Protein AF-A0A9D1VE20-F1 (afdb_monomer)

Foldseek 3Di:
DDPDDPPPPPPPVPPPPPLQLPFFDPPVQAQKAWLAWEKADDDVPDDQPPADPQKTKIKTKIWRHAAQPDKAFAALDQQLFWKDKPVPDIWGFDDADDDADDDQDGLVNLLQLLLLAADRSLAGMGDHPDDIGIHMTMTIDGNVSQDQFMKMKTFHDGPDDPVRHSNTDITIDGNSRYHYDNHSLVVLVSPPDSQLSFLRLQVLQLLSVLQSLCVNVQQDVACPPNDLVSVVVSLVVNVQCVVFFQGGSRHGQDGHCVSCPPNDDVPPGPRVPGDDHDLVSNCVVVVPAPSVQLVVLSVLLNVLSVQLSVQVVVVHHSPPSRVSNRVSSVSSNVRSVRVSVVSNVSNHVD

Secondary structure (DSSP, 8-state):
-----SSSSSSSSSSS-------S---TT-SEEEEEEEEE---TTPPPTT--TTEEEEEEEEEE---SSS-EEPPS-GGGEEEEETTTEEEPBPPP---TTS----HHHHHHHHS-PBPGGG--EE-TTPPPEEEEEEEEEEGGG-STT-EEEEEE--SS-GGG-TT-EEEEEEGGGEEEESSGGGGGGGSSSHHHHHHHHHHHHHHHHHHHHHHSSSS-SSTTTS-HHHHHHHHHHHHHHHHHEEE-SSSEEEE-HHHHGGG--TTS-TTTTPPPP-HHHHHHH-TTS-HHHHHHHHHHHHHHHHHHHHHHHTTS--HHHHHHHHHHHHHH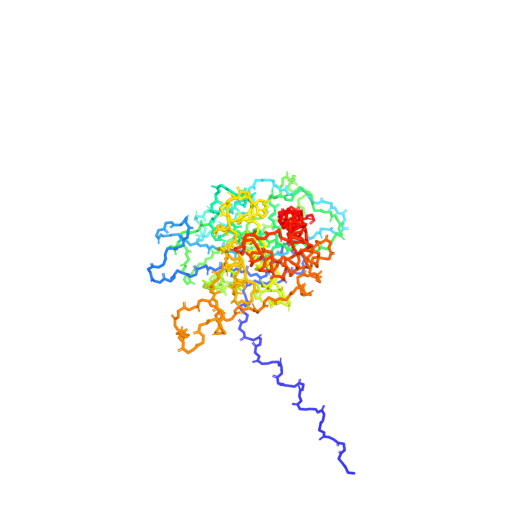HHHHHHHHHHHHHHTTT-

Radius of gyration: 23.67 Å; Cα contacts (8 Å, |Δi|>4): 610; chains: 1; bounding box: 61×66×65 Å

Structure (mmCIF, N/CA/C/O backbone):
data_AF-A0A9D1VE20-F1
#
_entry.id   AF-A0A9D1VE20-F1
#
loop_
_atom_site.group_PDB
_atom_site.id
_atom_site.type_symbol
_atom_site.label_atom_id
_atom_site.label_alt_id
_atom_site.label_comp_id
_atom_site.label_asym_id
_atom_site.label_entity_id
_atom_site.label_seq_id
_atom_site.pdbx_PDB_ins_code
_atom_site.Cartn_x
_atom_site.Cartn_y
_atom_site.Cartn_z
_atom_site.occupancy
_atom_site.B_iso_or_equiv
_atom_site.auth_seq_id
_atom_site.auth_comp_id
_atom_site.auth_asym_id
_atom_site.auth_atom_id
_atom_site.pdbx_PDB_model_num
ATOM 1 N N . MET A 1 1 ? -26.451 -49.568 -16.756 1.00 31.08 1 MET A N 1
ATOM 2 C CA . MET A 1 1 ? -25.816 -49.738 -15.432 1.00 31.08 1 MET A CA 1
ATOM 3 C C . MET A 1 1 ? -25.004 -48.491 -15.125 1.00 31.08 1 MET A C 1
ATOM 5 O O . MET A 1 1 ? -24.260 -48.063 -15.990 1.00 31.08 1 MET A O 1
ATOM 9 N N . LYS A 1 2 ? -25.189 -47.952 -13.911 1.00 31.12 2 LYS A N 1
ATOM 10 C CA . LYS A 1 2 ? -24.349 -46.966 -13.203 1.00 31.12 2 LYS A CA 1
ATOM 11 C C . LYS A 1 2 ? -24.290 -45.527 -13.755 1.00 31.12 2 LYS A C 1
ATOM 13 O O . LYS A 1 2 ? -23.244 -45.023 -14.126 1.00 31.12 2 LYS A O 1
ATOM 18 N N . LYS A 1 3 ? -25.424 -44.825 -13.623 1.00 35.97 3 LYS A N 1
ATOM 19 C CA . LYS A 1 3 ? -25.432 -43.471 -13.037 1.00 35.97 3 LYS A CA 1
ATOM 20 C C . LYS A 1 3 ? -25.028 -43.626 -11.562 1.00 35.97 3 LYS A C 1
ATOM 22 O O . LYS A 1 3 ? -25.668 -44.459 -10.921 1.00 35.97 3 LYS A O 1
ATOM 27 N N . ARG A 1 4 ? -23.988 -42.920 -11.082 1.00 40.22 4 ARG A N 1
ATOM 28 C CA . ARG A 1 4 ? -23.574 -42.669 -9.666 1.00 40.22 4 ARG A CA 1
ATOM 29 C C . ARG A 1 4 ? -22.038 -42.518 -9.557 1.00 40.22 4 ARG A C 1
ATOM 31 O O . ARG A 1 4 ? -21.406 -43.389 -8.979 1.00 40.22 4 ARG A O 1
ATOM 38 N N . ILE A 1 5 ? -21.442 -41.456 -10.113 1.00 39.28 5 ILE A N 1
ATOM 39 C CA . ILE A 1 5 ? -20.097 -40.950 -9.719 1.00 39.28 5 ILE A CA 1
ATOM 40 C C . ILE A 1 5 ? -20.057 -39.415 -9.905 1.00 39.28 5 ILE A C 1
ATOM 42 O O . ILE A 1 5 ? -19.155 -38.870 -10.517 1.00 39.28 5 ILE A O 1
ATOM 46 N N . ALA A 1 6 ? -21.086 -38.700 -9.447 1.00 36.03 6 ALA A N 1
ATOM 47 C CA . ALA A 1 6 ? -21.120 -37.229 -9.505 1.00 36.03 6 ALA A CA 1
ATOM 48 C C . ALA A 1 6 ? -21.535 -36.604 -8.162 1.00 36.03 6 ALA A C 1
ATOM 50 O O . ALA A 1 6 ? -22.015 -35.484 -8.121 1.00 36.03 6 ALA A O 1
ATOM 51 N N . LEU A 1 7 ? -21.398 -37.347 -7.056 1.00 31.41 7 LEU A N 1
ATOM 52 C CA . LEU A 1 7 ? -21.886 -36.914 -5.741 1.00 31.41 7 LEU A CA 1
ATOM 53 C C . LEU A 1 7 ? -20.862 -37.098 -4.609 1.00 31.41 7 LEU A C 1
ATOM 55 O O . LEU A 1 7 ? -21.246 -37.249 -3.457 1.00 31.41 7 LEU A O 1
ATOM 59 N N . LEU A 1 8 ? -19.567 -37.125 -4.935 1.00 32.25 8 LEU A N 1
ATOM 60 C CA . LEU A 1 8 ? -18.486 -37.256 -3.945 1.00 32.25 8 LEU A CA 1
ATOM 61 C C . LEU A 1 8 ? -17.441 -36.130 -4.008 1.00 32.25 8 LEU A C 1
ATOM 63 O O . LEU A 1 8 ? -16.486 -36.173 -3.248 1.00 32.25 8 LEU A O 1
ATOM 67 N N . LEU A 1 9 ? -17.641 -35.106 -4.848 1.00 31.39 9 LEU A N 1
ATOM 68 C CA . LEU A 1 9 ? -16.742 -33.943 -4.927 1.00 31.39 9 LEU A CA 1
ATOM 69 C C . LEU A 1 9 ? -17.316 -32.654 -4.312 1.00 31.39 9 LEU A C 1
ATOM 71 O O . LEU A 1 9 ? -16.642 -31.638 -4.308 1.00 31.39 9 LEU A O 1
ATOM 75 N N . ALA A 1 10 ? -18.534 -32.693 -3.761 1.00 35.09 10 ALA A N 1
ATOM 76 C CA . ALA A 1 10 ? -19.192 -31.532 -3.147 1.00 35.09 10 ALA A CA 1
ATOM 77 C C . ALA A 1 10 ? -19.214 -31.576 -1.604 1.00 35.09 10 ALA A C 1
ATOM 79 O O . ALA A 1 10 ? -19.893 -30.777 -0.978 1.00 35.09 10 ALA A O 1
ATOM 80 N N . ALA A 1 11 ? -18.502 -32.526 -0.985 1.00 32.91 11 ALA A N 1
ATOM 81 C CA . ALA A 1 11 ? -18.460 -32.694 0.475 1.00 32.91 11 ALA A CA 1
ATOM 82 C C . ALA A 1 11 ? -17.034 -32.652 1.059 1.00 32.91 11 ALA A C 1
ATOM 84 O O . ALA A 1 11 ? -16.844 -32.969 2.228 1.00 32.91 11 ALA A O 1
ATOM 85 N N . ALA A 1 12 ? -16.037 -32.275 0.251 1.00 32.09 12 ALA A N 1
ATOM 86 C CA . ALA A 1 12 ? -14.642 -32.132 0.677 1.00 32.09 12 ALA A CA 1
ATOM 87 C C . ALA A 1 12 ? -14.145 -30.672 0.662 1.00 32.09 12 ALA A C 1
ATOM 89 O O . ALA A 1 12 ? -13.001 -30.434 1.022 1.00 32.09 12 ALA A O 1
ATOM 90 N N . LEU A 1 13 ? -15.001 -29.704 0.302 1.00 31.86 13 LEU A N 1
ATOM 91 C CA . LEU A 1 13 ? -14.673 -28.269 0.307 1.00 31.86 13 LEU A CA 1
ATOM 92 C C . LEU A 1 13 ? -15.231 -27.504 1.525 1.00 31.86 13 LEU A C 1
ATOM 94 O O . LEU A 1 13 ? -15.154 -26.287 1.576 1.00 31.86 13 LEU A O 1
ATOM 98 N N . THR A 1 14 ? -15.797 -28.198 2.515 1.00 38.75 14 THR A N 1
ATOM 99 C CA . THR A 1 14 ? -16.478 -27.577 3.673 1.00 38.75 14 THR A CA 1
ATOM 100 C C . THR A 1 14 ? -15.850 -27.928 5.026 1.00 38.75 14 THR A C 1
ATOM 102 O O . THR A 1 14 ? -16.542 -27.902 6.037 1.00 38.75 14 THR A O 1
ATOM 105 N N . VAL A 1 15 ? -14.558 -28.284 5.085 1.00 35.69 15 VAL A N 1
ATOM 106 C CA . VAL A 1 15 ? -13.891 -28.644 6.364 1.00 35.69 15 VAL A CA 1
ATOM 107 C C . VAL A 1 15 ? -12.527 -27.956 6.570 1.00 35.69 15 VAL A C 1
ATOM 109 O O . VAL A 1 15 ? -11.711 -28.446 7.336 1.00 35.69 15 VAL A O 1
ATOM 112 N N . LEU A 1 16 ? -12.266 -26.798 5.951 1.00 33.88 16 LEU A N 1
ATOM 113 C CA . LEU A 1 16 ? -11.079 -25.980 6.289 1.00 33.88 16 LEU A CA 1
ATOM 114 C C . LEU A 1 16 ? -11.369 -24.504 6.629 1.00 33.88 16 LEU A C 1
ATOM 116 O O . LEU A 1 16 ? -10.442 -23.771 6.926 1.00 33.88 16 LEU A O 1
ATOM 120 N N . LEU A 1 17 ? -12.639 -24.088 6.721 1.00 36.19 17 LEU A N 1
ATOM 121 C CA . LEU A 1 17 ? -13.042 -22.754 7.212 1.00 36.19 17 LEU A CA 1
ATOM 122 C C . LEU A 1 17 ? -13.529 -22.774 8.673 1.00 36.19 17 LEU A C 1
ATOM 124 O O . LEU A 1 17 ? -14.493 -22.113 9.042 1.00 36.19 17 LEU A O 1
ATOM 128 N N . ALA A 1 18 ? -12.887 -23.575 9.519 1.00 35.12 18 ALA A N 1
ATOM 129 C CA . ALA A 1 18 ? -13.162 -23.595 10.955 1.00 35.12 18 ALA A CA 1
ATOM 130 C C . ALA A 1 18 ? -11.875 -23.329 11.740 1.00 35.12 18 ALA A C 1
ATOM 132 O O . ALA A 1 18 ? -11.415 -24.167 12.510 1.00 35.12 18 ALA A O 1
ATOM 133 N N . ALA A 1 19 ? -11.303 -22.157 11.484 1.00 32.81 19 ALA A N 1
ATOM 134 C CA . ALA A 1 19 ? -10.432 -21.422 12.394 1.00 32.81 19 ALA A CA 1
ATOM 135 C C . ALA A 1 19 ? -10.560 -19.913 12.095 1.00 32.81 19 ALA A C 1
ATOM 137 O O . ALA A 1 19 ? -9.569 -19.209 11.988 1.00 32.81 19 ALA A O 1
ATOM 138 N N . CYS A 1 20 ? -11.791 -19.425 11.902 1.00 33.84 20 CYS A N 1
ATOM 139 C CA . CYS A 1 20 ? -12.093 -18.004 12.058 1.00 33.84 20 CYS A CA 1
ATOM 140 C C . CYS A 1 20 ? -12.485 -17.812 13.521 1.00 33.84 20 CYS A C 1
ATOM 142 O O . CYS A 1 20 ? -13.462 -18.420 13.971 1.00 33.84 20 CYS A O 1
ATOM 144 N N . GLY A 1 21 ? -11.705 -17.015 14.251 1.00 31.92 21 GLY A N 1
ATOM 145 C CA . GLY A 1 21 ? -12.087 -16.499 15.558 1.00 31.92 21 GLY A CA 1
ATOM 146 C C . GLY A 1 21 ? -13.462 -15.850 15.447 1.00 31.92 21 GLY A C 1
ATOM 147 O O . GLY A 1 21 ? -13.664 -14.883 14.720 1.00 31.92 21 GLY A O 1
ATOM 148 N N . SER A 1 22 ? -14.448 -16.461 16.094 1.00 32.25 22 SER A N 1
ATOM 149 C CA . SER A 1 22 ? -15.796 -15.926 16.217 1.00 32.25 22 SER A CA 1
ATOM 150 C C . SER A 1 22 ? -15.877 -15.144 17.529 1.00 32.25 22 SER A C 1
ATOM 152 O O . SER A 1 22 ? -16.465 -15.644 18.489 1.00 32.25 22 SER A O 1
ATOM 154 N N . GLY A 1 23 ? -15.239 -13.974 17.590 1.00 32.97 23 GLY A N 1
ATOM 155 C CA . GLY A 1 23 ? -15.321 -13.051 18.730 1.00 32.97 23 GLY A CA 1
ATOM 156 C C . GLY A 1 23 ? -16.003 -11.716 18.398 1.00 32.97 23 GLY A C 1
ATOM 157 O O . GLY A 1 23 ? -16.689 -11.164 19.253 1.00 32.97 23 GLY A O 1
ATOM 158 N N . GLY A 1 24 ? -15.970 -11.260 17.142 1.00 38.66 24 GLY A N 1
ATOM 159 C CA . GLY A 1 24 ? -16.769 -10.128 16.657 1.00 38.66 24 GLY A CA 1
ATOM 160 C C . GLY A 1 24 ? -18.112 -10.570 16.069 1.00 38.66 24 GLY A C 1
ATOM 161 O O . GLY A 1 24 ? -18.177 -11.064 14.943 1.00 38.66 24 GLY A O 1
ATOM 162 N N . GLY A 1 25 ? -19.212 -10.415 16.807 1.00 36.97 25 GLY A N 1
ATOM 163 C CA . GLY A 1 25 ? -20.548 -10.633 16.247 1.00 36.97 25 GLY A CA 1
ATOM 164 C C . GLY A 1 25 ? -20.795 -9.690 15.066 1.00 36.97 25 GLY A C 1
ATOM 165 O O . GLY A 1 25 ? -20.751 -8.478 15.244 1.00 36.97 25 GLY A O 1
ATOM 166 N N . LYS A 1 26 ? -21.073 -10.235 13.873 1.00 44.91 26 LYS A N 1
ATOM 167 C CA . LYS A 1 26 ? -21.626 -9.461 12.752 1.00 44.91 26 LYS A CA 1
ATOM 168 C C . LYS A 1 26 ? -23.001 -8.939 13.167 1.00 44.91 26 LYS A C 1
ATOM 170 O O . LYS A 1 26 ? -23.987 -9.670 13.075 1.00 44.91 26 LYS A O 1
ATOM 175 N N . ASP A 1 27 ? -23.059 -7.717 13.677 1.00 54.81 27 ASP A N 1
ATOM 176 C CA . ASP A 1 27 ? -24.313 -6.982 13.743 1.00 54.81 27 ASP A CA 1
ATOM 177 C C . ASP A 1 27 ? -24.602 -6.481 12.326 1.00 54.81 27 ASP A C 1
ATOM 179 O O . ASP A 1 27 ? -23.895 -5.623 11.808 1.00 54.81 27 ASP A O 1
ATOM 183 N N . GLU A 1 28 ? -25.597 -7.079 11.666 1.00 53.97 28 GLU A N 1
ATOM 184 C CA . GLU A 1 28 ? -25.945 -6.789 10.265 1.00 53.97 28 GLU A CA 1
ATOM 185 C C . GLU A 1 28 ? -26.386 -5.328 10.039 1.00 53.97 28 GLU A C 1
ATOM 187 O O . GLU A 1 28 ? -26.581 -4.936 8.895 1.00 53.97 28 GLU A O 1
ATOM 192 N N . ASN A 1 29 ? -26.534 -4.525 11.103 1.00 64.06 29 ASN A N 1
ATOM 193 C CA . ASN A 1 29 ? -26.856 -3.098 11.030 1.00 64.06 29 ASN A CA 1
ATOM 194 C C . ASN A 1 29 ? -25.776 -2.182 11.635 1.00 64.06 29 ASN A C 1
ATOM 196 O O . ASN A 1 29 ? -26.063 -1.012 11.888 1.00 64.06 29 ASN A O 1
ATOM 200 N N . ALA A 1 30 ? -24.572 -2.682 11.933 1.00 80.62 30 ALA A N 1
ATOM 201 C CA . ALA A 1 30 ? -23.500 -1.807 12.396 1.00 80.62 30 ALA A CA 1
ATOM 202 C C . ALA A 1 30 ? -22.997 -0.923 11.237 1.00 80.62 30 ALA A C 1
ATOM 204 O O . ALA A 1 30 ? -22.779 -1.439 10.140 1.00 80.62 30 ALA A O 1
ATOM 205 N N . PRO A 1 31 ? -22.752 0.381 11.470 1.00 89.88 31 PRO A N 1
ATOM 206 C CA . PRO A 1 31 ? -22.207 1.276 10.446 1.00 89.88 31 PRO A CA 1
ATOM 207 C C . PRO A 1 31 ? -20.764 0.938 10.057 1.00 89.88 31 PRO A C 1
ATOM 209 O O . PRO A 1 31 ? -20.236 1.459 9.079 1.00 89.88 31 PRO A O 1
ATOM 212 N N . VAL A 1 32 ? -20.117 0.067 10.832 1.00 93.19 32 VAL A N 1
ATOM 213 C CA . VAL A 1 32 ? -18.775 -0.433 10.578 1.00 93.19 32 VAL A CA 1
ATOM 214 C C . VAL A 1 32 ? -18.776 -1.947 10.718 1.00 93.19 32 VAL A C 1
ATOM 216 O O . VAL A 1 32 ? -19.160 -2.489 11.758 1.00 93.19 32 VAL A O 1
ATOM 219 N N . GLN A 1 33 ? -18.297 -2.634 9.686 1.00 95.12 33 GLN A N 1
ATOM 220 C CA . GLN A 1 33 ? -18.122 -4.078 9.690 1.00 95.12 33 GLN A CA 1
ATOM 221 C C . GLN A 1 33 ? -16.633 -4.428 9.693 1.00 95.12 33 GLN A C 1
ATOM 223 O O . GLN A 1 33 ? -15.956 -4.329 8.673 1.00 95.12 33 GLN A O 1
ATOM 228 N N . THR A 1 34 ? -16.126 -4.907 10.829 1.00 96.38 34 THR A N 1
ATOM 229 C CA . THR A 1 34 ? -14.753 -5.422 10.926 1.00 96.38 34 THR A CA 1
ATOM 230 C C . THR A 1 34 ? -14.561 -6.654 10.046 1.00 96.38 34 THR A C 1
ATOM 232 O O . THR A 1 34 ? -15.337 -7.611 10.115 1.00 96.38 34 THR A O 1
ATOM 235 N N . LEU A 1 35 ? -13.482 -6.644 9.265 1.00 97.00 35 LEU A N 1
ATOM 236 C CA . LEU A 1 35 ? -13.033 -7.772 8.452 1.00 97.00 35 LEU A CA 1
ATOM 237 C C . LEU A 1 35 ? -11.831 -8.473 9.078 1.00 97.00 35 LEU A C 1
ATOM 239 O O . LEU A 1 35 ? -11.763 -9.699 9.040 1.00 97.00 35 LEU A O 1
ATOM 243 N N . GLY A 1 36 ? -10.929 -7.719 9.710 1.00 97.38 36 GLY A N 1
ATOM 244 C CA . GLY A 1 36 ? -9.809 -8.300 10.441 1.00 97.38 36 GLY A CA 1
ATOM 245 C C . GLY A 1 36 ? -9.068 -7.301 11.321 1.00 97.38 36 GLY A C 1
ATOM 246 O O . GLY A 1 36 ? -8.937 -6.124 10.978 1.00 97.38 36 GLY A O 1
ATOM 247 N N . TRP A 1 37 ? -8.570 -7.809 12.446 1.00 98.31 37 TRP A N 1
ATOM 248 C CA . TRP A 1 37 ? -7.547 -7.173 13.267 1.00 98.31 37 TRP A CA 1
ATOM 249 C C . TRP A 1 37 ? -6.246 -7.936 13.089 1.00 98.31 37 TRP A C 1
ATOM 251 O O . TRP A 1 37 ? -6.240 -9.163 13.199 1.00 98.31 37 TRP A O 1
ATOM 261 N N . PHE A 1 38 ? -5.147 -7.228 12.853 1.00 98.31 38 PHE A N 1
ATOM 262 C CA . PHE A 1 38 ? -3.850 -7.852 12.632 1.00 98.31 38 PHE A CA 1
ATOM 263 C C . PHE A 1 38 ? -2.764 -7.209 13.464 1.00 98.31 38 PHE A C 1
ATOM 265 O O . PHE A 1 38 ? -2.702 -5.987 13.555 1.00 98.31 38 PHE A O 1
ATOM 272 N N . VAL A 1 39 ? -1.876 -8.022 14.023 1.00 97.00 39 VAL A N 1
ATOM 273 C CA . VAL A 1 39 ? -0.663 -7.542 14.682 1.00 97.00 39 VAL A CA 1
ATOM 274 C C . VAL A 1 39 ? 0.554 -7.985 13.890 1.00 97.00 39 VAL A C 1
ATOM 276 O O . VAL A 1 39 ? 0.696 -9.163 13.570 1.00 97.00 39 VAL A O 1
ATOM 279 N N . MET A 1 40 ? 1.442 -7.038 13.588 1.00 93.81 40 MET A N 1
ATOM 280 C CA . MET A 1 40 ? 2.728 -7.359 12.983 1.00 93.81 40 MET A CA 1
ATOM 281 C C . MET A 1 40 ? 3.616 -8.068 14.009 1.00 93.81 40 MET A C 1
ATOM 283 O O . MET A 1 40 ? 3.962 -7.503 15.053 1.00 93.81 40 MET A O 1
ATOM 287 N N . GLU A 1 41 ? 3.991 -9.308 13.725 1.00 88.38 41 GLU A N 1
ATOM 288 C CA . GLU A 1 41 ? 5.005 -10.010 14.491 1.00 88.38 41 GLU A CA 1
ATOM 289 C C . GLU A 1 41 ? 6.382 -9.455 14.151 1.00 88.38 41 GLU A C 1
ATOM 291 O O . GLU A 1 41 ? 6.719 -9.165 13.005 1.00 88.38 41 GLU A O 1
ATOM 296 N N . ARG A 1 42 ? 7.192 -9.284 15.191 1.00 76.25 42 ARG A N 1
ATOM 297 C CA . ARG A 1 42 ? 8.564 -8.825 15.041 1.00 76.25 42 ARG A CA 1
ATOM 298 C C . ARG A 1 42 ? 9.449 -10.053 14.955 1.00 76.25 42 ARG A C 1
ATOM 300 O O . ARG A 1 42 ? 9.554 -10.792 15.933 1.00 76.25 42 ARG A O 1
ATOM 307 N N . GLU A 1 43 ? 10.095 -10.260 13.816 1.00 71.12 43 GLU A N 1
ATOM 308 C CA . GLU A 1 43 ? 11.142 -11.269 13.746 1.00 71.12 43 GLU A CA 1
ATOM 309 C C . GLU A 1 43 ? 12.299 -10.902 14.683 1.00 71.12 43 GLU A C 1
ATOM 311 O O . GLU A 1 43 ? 12.692 -9.736 14.817 1.00 71.12 43 GLU A O 1
ATOM 316 N N . ASP A 1 44 ? 12.855 -11.912 15.351 1.00 61.00 44 ASP A N 1
ATOM 317 C CA . ASP A 1 44 ? 13.941 -11.727 16.307 1.00 61.00 44 ASP A CA 1
ATOM 318 C C . ASP A 1 44 ? 15.151 -11.052 15.639 1.00 61.00 44 ASP A C 1
ATOM 320 O O . ASP A 1 44 ? 15.846 -11.628 14.803 1.00 61.00 44 ASP A O 1
ATOM 324 N N . GLY A 1 45 ? 15.449 -9.823 16.067 1.00 55.56 45 GLY A N 1
ATOM 325 C CA . GLY A 1 45 ? 16.581 -9.044 15.561 1.00 55.56 45 GLY A CA 1
ATOM 326 C C . GLY A 1 45 ? 16.300 -8.238 14.291 1.00 55.56 45 GLY A C 1
ATOM 327 O O . GLY A 1 45 ? 17.213 -7.552 13.826 1.00 55.56 45 GLY A O 1
ATOM 328 N N . VAL A 1 46 ? 15.067 -8.260 13.774 1.00 62.50 46 VAL A N 1
ATOM 329 C CA . VAL A 1 46 ? 14.623 -7.412 12.662 1.00 62.50 46 VAL A CA 1
ATOM 330 C C . VAL A 1 46 ? 13.894 -6.191 13.227 1.00 62.50 46 VAL A C 1
ATOM 332 O O . VAL A 1 46 ? 12.939 -6.287 14.003 1.00 62.50 46 VAL A O 1
ATOM 335 N N . ALA A 1 47 ? 14.387 -5.001 12.891 1.00 60.06 47 ALA A N 1
ATOM 336 C CA . ALA A 1 47 ? 13.698 -3.769 13.239 1.00 60.06 47 ALA A CA 1
ATOM 337 C C . ALA A 1 47 ? 12.526 -3.568 12.273 1.00 60.06 47 ALA A C 1
ATOM 339 O O . ALA A 1 47 ? 12.723 -3.622 11.066 1.00 60.06 47 ALA A O 1
ATOM 340 N N . LEU A 1 48 ? 11.334 -3.302 12.807 1.00 71.94 48 LEU A N 1
ATOM 341 C CA . LEU A 1 48 ? 10.260 -2.701 12.025 1.00 71.94 48 LEU A CA 1
ATOM 342 C C . LEU A 1 48 ? 10.556 -1.209 11.892 1.00 71.94 48 LEU A C 1
ATOM 344 O O . LEU A 1 48 ? 10.873 -0.547 12.889 1.00 71.94 48 LEU A O 1
ATOM 348 N N . ASP A 1 49 ? 10.478 -0.698 10.668 1.00 73.12 49 ASP A N 1
ATOM 349 C CA . ASP A 1 49 ? 10.822 0.686 10.375 1.00 73.12 49 ASP A CA 1
ATOM 350 C C . ASP A 1 49 ? 9.986 1.660 11.206 1.00 73.12 49 ASP A C 1
ATOM 352 O O . ASP A 1 49 ? 8.763 1.539 11.295 1.00 73.12 49 ASP A O 1
ATOM 356 N N . ASP A 1 50 ? 10.661 2.655 11.789 1.00 77.62 50 ASP A N 1
ATOM 357 C CA . ASP A 1 50 ? 10.045 3.760 12.536 1.00 77.62 50 ASP A CA 1
ATOM 358 C C . ASP A 1 50 ? 9.259 3.331 13.799 1.00 77.62 50 ASP A C 1
ATOM 360 O O . ASP A 1 50 ? 8.367 4.054 14.256 1.00 77.62 50 ASP A O 1
ATOM 364 N N . LEU A 1 51 ? 9.604 2.171 14.379 1.00 85.69 51 LEU A N 1
ATOM 365 C CA . LEU A 1 51 ? 9.072 1.666 15.651 1.00 85.69 51 LEU A CA 1
ATOM 366 C C . LEU A 1 51 ? 10.167 1.461 16.706 1.00 85.69 51 LEU A C 1
ATOM 368 O O . LEU A 1 51 ? 11.207 0.846 16.452 1.00 85.69 51 LEU A O 1
ATOM 372 N N . GLY A 1 52 ? 9.905 1.906 17.935 1.00 85.12 52 GLY A N 1
ATOM 373 C CA . GLY A 1 52 ? 10.721 1.576 19.100 1.00 85.12 52 GLY A CA 1
ATOM 374 C C . GLY A 1 52 ? 10.673 0.085 19.458 1.00 85.12 52 GLY A C 1
ATOM 375 O O . GLY A 1 52 ? 9.831 -0.672 18.977 1.00 85.12 52 GLY A O 1
ATOM 376 N N . ASP A 1 53 ? 11.566 -0.359 20.345 1.00 85.19 53 ASP A N 1
ATOM 377 C CA . ASP A 1 53 ? 11.685 -1.774 20.757 1.00 85.19 53 ASP A CA 1
ATOM 378 C C . ASP A 1 53 ? 10.403 -2.346 21.394 1.00 85.19 53 ASP A C 1
ATOM 380 O O . ASP A 1 53 ? 10.197 -3.557 21.415 1.00 85.19 53 ASP A O 1
ATOM 384 N N . GLN A 1 54 ? 9.543 -1.476 21.928 1.00 88.88 54 GLN A N 1
ATOM 385 C CA . GLN A 1 54 ? 8.279 -1.834 22.581 1.00 88.88 54 GLN A CA 1
ATOM 386 C C . GLN A 1 54 ? 7.054 -1.453 21.748 1.00 88.88 54 GLN A C 1
ATOM 388 O O . GLN A 1 54 ? 5.956 -1.396 22.287 1.00 88.88 54 GLN A O 1
ATOM 393 N N . GLU A 1 55 ? 7.231 -1.152 20.465 1.00 91.94 55 GLU A N 1
ATOM 394 C CA . GLU A 1 55 ? 6.138 -0.802 19.564 1.00 91.94 55 GLU A CA 1
ATOM 395 C C . GLU A 1 55 ? 5.967 -1.871 18.483 1.00 91.94 55 GLU A C 1
ATOM 397 O O . GLU A 1 55 ? 6.942 -2.483 18.037 1.00 91.94 55 GLU A O 1
ATOM 402 N N . THR A 1 56 ? 4.720 -2.086 18.072 1.00 94.00 56 THR A N 1
ATOM 403 C CA . THR A 1 56 ? 4.353 -2.865 16.885 1.00 94.00 56 THR A CA 1
ATOM 404 C C . THR A 1 56 ? 3.202 -2.187 16.134 1.00 94.00 56 THR A C 1
ATOM 406 O O . THR A 1 56 ? 2.598 -1.235 16.639 1.00 94.00 56 THR A O 1
ATOM 409 N N . TYR A 1 57 ? 2.900 -2.674 14.932 1.00 96.06 57 TYR A N 1
ATOM 410 C CA . TYR A 1 57 ? 1.732 -2.269 14.164 1.00 96.06 57 TYR A CA 1
ATOM 411 C C . TYR A 1 57 ? 0.516 -3.121 14.536 1.00 96.06 57 TYR A C 1
ATOM 413 O O . TYR A 1 57 ? 0.579 -4.349 14.492 1.00 96.06 57 TYR A O 1
ATO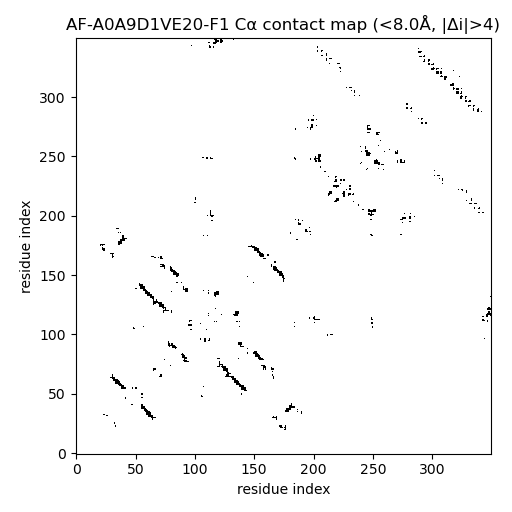M 421 N N . LEU A 1 58 ? -0.594 -2.458 14.860 1.00 97.69 58 LEU A N 1
ATOM 422 C CA . LEU A 1 58 ? -1.935 -3.042 14.880 1.00 97.69 58 LEU A CA 1
ATOM 423 C C . LEU A 1 58 ? -2.693 -2.499 13.663 1.00 97.69 58 LEU A C 1
ATOM 425 O O . LEU A 1 58 ? -2.755 -1.287 13.476 1.00 97.69 58 LEU A O 1
ATOM 429 N N . VAL A 1 59 ? -3.250 -3.370 12.832 1.00 98.38 59 VAL A N 1
ATOM 430 C CA . VAL A 1 59 ? -3.979 -3.017 11.608 1.00 98.38 59 VAL A CA 1
ATOM 431 C C . VAL A 1 59 ? -5.435 -3.427 11.763 1.00 98.38 59 VAL A C 1
ATOM 433 O O . VAL A 1 59 ? -5.725 -4.548 12.172 1.00 98.38 59 VAL A O 1
ATOM 436 N N . HIS A 1 60 ? -6.348 -2.535 11.401 1.00 98.44 60 HIS A N 1
ATOM 437 C CA . HIS A 1 60 ? -7.780 -2.799 11.327 1.00 98.44 60 HIS A CA 1
ATOM 438 C C . HIS A 1 60 ? -8.240 -2.631 9.888 1.00 98.44 60 HIS A C 1
ATOM 440 O O . HIS A 1 60 ? -8.091 -1.547 9.328 1.00 98.44 60 HIS A O 1
ATOM 446 N N . VAL A 1 61 ? -8.797 -3.690 9.303 1.00 98.38 61 VAL A N 1
ATOM 447 C CA . VAL A 1 61 ? -9.491 -3.627 8.012 1.00 98.38 61 VAL A CA 1
ATOM 448 C C . VAL A 1 61 ? -10.979 -3.799 8.259 1.00 98.38 61 VAL A C 1
ATOM 450 O O . VAL A 1 61 ? -11.401 -4.720 8.969 1.00 98.38 61 VAL A O 1
ATOM 453 N N . TYR A 1 62 ? -11.777 -2.906 7.689 1.00 97.31 62 TYR A N 1
ATOM 454 C CA . TYR A 1 62 ? -13.217 -2.866 7.898 1.00 97.31 62 TYR A CA 1
ATOM 455 C C . TYR A 1 62 ? -13.930 -2.208 6.725 1.00 97.31 62 TYR A C 1
ATOM 457 O O . TYR A 1 62 ? -13.326 -1.474 5.951 1.00 97.31 62 TYR A O 1
ATOM 465 N N . ASP A 1 63 ? -15.226 -2.464 6.620 1.00 96.25 63 ASP A N 1
ATOM 466 C CA . ASP A 1 63 ? -16.115 -1.724 5.736 1.00 96.25 63 ASP A CA 1
ATOM 467 C C . ASP A 1 63 ? -16.840 -0.634 6.524 1.00 96.25 63 ASP A C 1
ATOM 469 O O . ASP A 1 63 ? -17.422 -0.914 7.575 1.00 96.25 63 ASP A O 1
ATOM 473 N N . LEU A 1 64 ? -16.840 0.592 6.003 1.00 94.38 64 LEU A N 1
ATOM 474 C CA . LEU A 1 64 ? -17.857 1.583 6.340 1.00 94.38 64 LEU A CA 1
ATOM 475 C C . LEU A 1 64 ? -19.127 1.230 5.569 1.00 94.38 64 LEU A C 1
ATOM 477 O O . LEU A 1 64 ? -19.078 1.069 4.349 1.00 94.38 64 LEU A O 1
ATOM 481 N N . ILE A 1 65 ? -20.247 1.114 6.276 1.00 93.81 65 ILE A N 1
ATOM 482 C CA . ILE A 1 65 ? -21.558 0.799 5.711 1.00 93.81 65 ILE A CA 1
ATOM 483 C C . ILE A 1 65 ? -22.362 2.104 5.621 1.00 93.81 65 ILE A C 1
ATOM 485 O O . ILE A 1 65 ? -22.796 2.614 6.657 1.00 93.81 65 ILE A O 1
ATOM 489 N N . PRO A 1 66 ? -22.547 2.674 4.415 1.00 90.94 66 PRO A N 1
ATOM 490 C CA . PRO A 1 66 ? -23.302 3.908 4.232 1.00 90.94 66 PRO A CA 1
ATOM 491 C C . PRO A 1 66 ? -24.757 3.759 4.684 1.00 90.94 66 PRO A C 1
ATOM 493 O O . PRO A 1 66 ? -25.380 2.717 4.472 1.00 90.94 66 PRO A O 1
ATOM 496 N N . ASP A 1 67 ? -25.326 4.820 5.259 1.00 89.06 67 ASP A N 1
ATOM 497 C CA . ASP A 1 67 ? -26.767 4.867 5.513 1.00 89.06 67 ASP A CA 1
ATOM 498 C C . ASP A 1 67 ? -27.537 4.921 4.185 1.00 89.06 67 ASP A C 1
ATOM 500 O O . ASP A 1 67 ? -27.099 5.523 3.209 1.00 89.06 67 ASP A O 1
ATOM 504 N N . GLU A 1 68 ? -28.719 4.317 4.130 1.00 88.75 68 GLU A N 1
ATOM 505 C CA . GLU A 1 68 ? -29.548 4.266 2.916 1.00 88.75 68 GLU A CA 1
ATOM 506 C C . GLU A 1 68 ? -30.178 5.622 2.536 1.00 88.75 68 GLU A C 1
ATOM 508 O O . GLU A 1 68 ? -30.707 5.789 1.434 1.00 88.75 68 GLU A O 1
ATOM 513 N N . SER A 1 69 ? -30.213 6.584 3.459 1.00 88.88 69 SER A N 1
ATOM 514 C CA . SER A 1 69 ? -31.068 7.770 3.376 1.00 88.88 69 SER A CA 1
ATOM 515 C C . SER A 1 69 ? -30.388 9.104 3.682 1.00 88.88 69 SER A C 1
ATOM 517 O O . SER A 1 69 ? -30.890 10.137 3.227 1.00 88.88 69 SER A O 1
ATOM 519 N N . GLU A 1 70 ? -29.272 9.101 4.407 1.00 88.12 70 GLU A N 1
ATOM 520 C CA . GLU A 1 70 ? -28.548 10.302 4.822 1.00 88.12 70 GLU A CA 1
ATOM 521 C C . GLU A 1 70 ? -27.041 10.182 4.552 1.00 88.12 70 GLU A C 1
ATOM 523 O O . GLU A 1 70 ? -26.433 9.144 4.791 1.00 88.12 70 GLU A O 1
ATOM 528 N N . ASN A 1 71 ? -26.441 11.250 4.016 1.00 89.88 71 ASN A N 1
ATOM 529 C CA . ASN A 1 71 ? -24.990 11.318 3.847 1.00 89.88 71 ASN A CA 1
ATOM 530 C C . ASN A 1 71 ? -24.322 11.440 5.221 1.00 89.88 71 ASN A C 1
ATOM 532 O O . ASN A 1 71 ? -24.819 12.164 6.087 1.00 89.88 71 ASN A O 1
ATOM 536 N N . ALA A 1 72 ? -23.164 10.811 5.390 1.00 89.19 72 ALA A N 1
ATOM 537 C CA . ALA A 1 72 ? -22.361 10.958 6.597 1.00 89.19 72 ALA A CA 1
ATOM 538 C C . ALA A 1 72 ? -21.154 11.864 6.337 1.00 89.19 72 ALA A C 1
ATOM 540 O O . ALA A 1 72 ? -20.461 11.700 5.335 1.00 89.19 72 ALA A O 1
ATOM 541 N N . GLU A 1 73 ? -20.874 12.788 7.254 1.00 89.25 73 GLU A N 1
ATOM 542 C CA . GLU A 1 73 ? -19.630 13.566 7.235 1.00 89.25 73 GLU A CA 1
ATOM 543 C C . GLU A 1 73 ? -18.622 12.905 8.172 1.00 89.25 73 GLU A C 1
ATOM 545 O O . GLU A 1 73 ? -18.867 12.759 9.374 1.00 89.25 73 GLU A O 1
ATOM 550 N N . LEU A 1 74 ? -17.478 12.512 7.623 1.00 88.50 74 LEU A N 1
ATOM 551 C CA . LEU A 1 74 ? -16.409 11.899 8.394 1.00 88.50 74 LEU A CA 1
ATOM 552 C C . LEU A 1 74 ? -15.495 12.974 8.983 1.00 88.50 74 LEU A C 1
ATOM 554 O O . LEU A 1 74 ? -15.270 14.041 8.413 1.00 88.50 74 LEU A O 1
ATOM 558 N N . SER A 1 75 ? -14.978 12.704 10.180 1.00 88.12 75 SER A N 1
ATOM 559 C CA . SER A 1 75 ? -14.034 13.618 10.812 1.00 88.12 75 SER A CA 1
ATOM 560 C C . SER A 1 75 ? -12.694 13.542 10.091 1.00 88.12 75 SER A C 1
ATOM 562 O O . SER A 1 75 ? -12.156 12.454 9.906 1.00 88.12 75 SER A O 1
ATOM 564 N N . SER A 1 76 ? -12.096 14.689 9.772 1.00 87.62 76 SER A N 1
ATOM 565 C CA . SER A 1 76 ? -10.726 14.748 9.249 1.00 87.62 76 SER A CA 1
ATOM 566 C C . SER A 1 76 ? -9.658 14.576 10.342 1.00 87.62 76 SER A C 1
ATOM 568 O O . SER A 1 76 ? -8.461 14.706 10.084 1.00 87.62 76 SER A O 1
ATOM 570 N N . PHE A 1 77 ? -10.061 14.399 11.606 1.00 88.88 77 PHE A N 1
ATOM 571 C CA . PHE A 1 77 ? -9.140 14.214 12.722 1.00 88.88 77 PHE A CA 1
ATOM 572 C C . PHE A 1 77 ? -8.919 12.724 12.969 1.00 88.88 77 PHE A C 1
ATOM 574 O O . PHE A 1 77 ? -9.827 12.033 13.415 1.00 88.88 77 PHE A O 1
ATOM 581 N N . ALA A 1 78 ? -7.691 12.243 12.764 1.00 86.94 78 ALA A N 1
ATOM 582 C CA . ALA A 1 78 ? -7.311 10.850 13.025 1.00 86.94 78 ALA A CA 1
ATOM 583 C C . ALA A 1 78 ? -7.713 10.365 14.435 1.00 86.94 78 ALA A C 1
ATOM 585 O O . ALA A 1 78 ? -8.114 9.216 14.604 1.00 86.94 78 ALA A O 1
ATOM 586 N N . SER A 1 79 ? -7.700 11.253 15.436 1.00 89.75 79 SER A N 1
ATOM 587 C CA . SER A 1 79 ? -8.109 10.953 16.815 1.00 89.75 79 SER A CA 1
ATOM 588 C C . SER A 1 79 ? -9.556 10.463 16.963 1.00 89.75 79 SER A C 1
ATOM 590 O O . SER A 1 79 ? -9.902 9.907 17.998 1.00 89.75 79 SER A O 1
ATOM 592 N N . HIS A 1 80 ? -10.393 10.656 15.943 1.00 92.25 80 HIS A N 1
ATOM 593 C CA . HIS A 1 80 ? -11.774 10.185 15.894 1.00 92.25 80 HIS A CA 1
ATOM 594 C C . HIS A 1 80 ? -11.917 8.737 15.392 1.00 92.25 80 HIS A C 1
ATOM 596 O O . HIS A 1 80 ? -13.030 8.234 15.323 1.00 92.25 80 HIS A O 1
ATOM 602 N N . TYR A 1 81 ? -10.814 8.068 15.048 1.00 94.81 81 TYR A N 1
ATOM 603 C CA . TYR A 1 81 ? -10.772 6.667 14.604 1.00 94.81 81 TYR A CA 1
ATOM 604 C C . TYR A 1 81 ? -9.830 5.879 15.511 1.00 94.81 81 TYR A C 1
ATOM 606 O O . TYR A 1 81 ? -8.860 5.264 15.061 1.00 94.81 81 TYR A O 1
ATOM 614 N N . SER A 1 82 ? -10.035 5.997 16.818 1.00 97.06 82 SER A N 1
ATOM 615 C CA . SER A 1 82 ? -9.062 5.568 17.820 1.00 97.06 82 SER A CA 1
ATOM 616 C C . SER A 1 82 ? -9.259 4.119 18.254 1.00 97.06 82 SER A C 1
ATOM 618 O O . SER A 1 82 ? -10.342 3.549 18.133 1.00 97.06 82 SER A O 1
ATOM 620 N N . VAL A 1 83 ? -8.198 3.527 18.799 1.00 98.25 83 VAL A N 1
ATOM 621 C CA . VAL A 1 83 ? -8.258 2.236 19.491 1.00 98.25 83 VAL A CA 1
ATOM 622 C C . VAL A 1 83 ? -7.835 2.427 20.934 1.00 98.25 83 VAL A C 1
ATOM 624 O O . VAL A 1 83 ? -6.738 2.906 21.202 1.00 98.25 83 VAL A O 1
ATOM 627 N N . THR A 1 84 ? -8.681 2.015 21.873 1.00 98.31 84 THR A N 1
ATOM 628 C CA . THR A 1 84 ? -8.333 1.941 23.293 1.00 98.31 84 THR A CA 1
ATOM 629 C C . THR A 1 84 ? -8.087 0.494 23.689 1.00 98.31 84 THR A C 1
ATOM 631 O O . THR A 1 84 ? -8.981 -0.338 23.567 1.00 98.31 84 THR A O 1
ATOM 634 N N . LEU A 1 85 ? -6.885 0.196 24.185 1.00 98.19 85 LEU A N 1
ATOM 635 C CA . LEU A 1 85 ? -6.506 -1.126 24.680 1.00 98.19 85 LEU A CA 1
ATOM 636 C C . LEU A 1 85 ? -6.550 -1.160 26.210 1.00 98.19 85 LEU A C 1
ATOM 638 O O . LEU A 1 85 ? -6.113 -0.224 26.883 1.00 98.19 85 LEU A O 1
ATOM 642 N N . ASN A 1 86 ? -7.068 -2.262 26.751 1.00 97.06 86 ASN A N 1
ATOM 643 C CA . ASN A 1 86 ? -7.117 -2.594 28.176 1.00 97.06 86 ASN A CA 1
ATOM 644 C C . ASN A 1 86 ? -7.746 -1.501 29.058 1.00 97.06 86 ASN A C 1
ATOM 646 O O . ASN A 1 86 ? -7.369 -1.356 30.220 1.00 97.06 86 ASN A O 1
ATOM 650 N N . GLU A 1 87 ? -8.682 -0.722 28.500 1.00 94.56 87 GLU A N 1
ATOM 651 C CA . GLU A 1 87 ? -9.336 0.431 29.144 1.00 94.56 87 GLU A CA 1
ATOM 652 C C . GLU A 1 87 ? -8.366 1.546 29.598 1.00 94.56 87 GLU A C 1
ATOM 654 O O . GLU A 1 87 ? -8.728 2.396 30.415 1.00 94.56 87 GLU A O 1
ATOM 659 N N . THR A 1 88 ? -7.121 1.551 29.106 1.00 93.75 88 THR A N 1
ATOM 660 C CA . THR A 1 88 ? -6.057 2.429 29.619 1.00 93.75 88 THR A CA 1
ATOM 661 C C . THR A 1 88 ? -5.421 3.303 28.551 1.00 93.75 88 THR A C 1
ATOM 663 O O . THR A 1 88 ? -5.409 4.524 28.708 1.00 93.75 88 THR A O 1
ATOM 666 N N . ASN A 1 89 ? -4.869 2.702 27.499 1.00 96.81 89 ASN A N 1
ATOM 667 C CA . ASN A 1 89 ? -4.076 3.411 26.499 1.00 96.81 89 ASN A CA 1
ATOM 668 C C . ASN A 1 89 ? -4.874 3.555 25.205 1.00 96.81 89 ASN A C 1
ATOM 670 O O . ASN A 1 89 ? -5.335 2.562 24.645 1.00 96.81 89 ASN A O 1
ATOM 674 N N . THR A 1 90 ? -5.005 4.793 24.732 1.00 97.81 90 THR A N 1
ATOM 675 C CA . THR A 1 90 ? -5.683 5.130 23.476 1.00 97.81 90 THR A CA 1
ATOM 676 C C . THR A 1 90 ? -4.656 5.491 22.412 1.00 97.81 90 THR A C 1
ATOM 678 O O . THR A 1 90 ? -3.724 6.256 22.667 1.00 97.81 90 THR A O 1
ATOM 681 N N . TYR A 1 91 ? -4.856 4.943 21.222 1.00 97.94 91 TYR A N 1
ATOM 682 C CA . TYR A 1 91 ? -3.982 5.051 20.068 1.00 97.94 91 TYR A CA 1
ATOM 683 C C . TYR A 1 91 ? -4.731 5.692 18.905 1.00 97.94 91 TYR A C 1
ATOM 685 O O . TYR A 1 91 ? -5.874 5.339 18.617 1.00 97.94 91 TYR A O 1
ATOM 693 N N . GLU A 1 92 ? -4.066 6.621 18.227 1.00 96.50 92 GLU A N 1
ATOM 694 C CA . GLU A 1 92 ? -4.555 7.247 17.000 1.00 96.50 92 GLU A CA 1
ATOM 695 C C . GLU A 1 92 ? -3.935 6.539 15.789 1.00 96.50 92 GLU A C 1
ATOM 697 O O . GLU A 1 92 ? -2.789 6.073 15.873 1.00 96.50 92 GLU A O 1
ATOM 702 N N . PRO A 1 93 ? -4.664 6.431 14.670 1.00 95.31 93 PRO A N 1
ATOM 703 C CA . PRO A 1 93 ? -4.127 5.815 13.478 1.00 95.31 93 PRO A CA 1
ATOM 704 C C . PRO A 1 93 ? -3.075 6.719 12.832 1.00 95.31 93 PRO A C 1
ATOM 706 O O . PRO A 1 93 ? -3.076 7.946 12.954 1.00 95.31 93 PRO A O 1
ATOM 709 N N . MET A 1 94 ? -2.153 6.084 12.125 1.00 92.31 94 MET A N 1
ATOM 710 C CA . MET A 1 94 ? -1.124 6.736 11.339 1.00 92.31 94 MET A CA 1
ATOM 711 C C . MET A 1 94 ? -1.737 7.356 10.090 1.00 92.31 94 MET A C 1
ATOM 713 O O . MET A 1 94 ? -2.451 6.683 9.358 1.00 92.31 94 MET A O 1
ATOM 717 N N . GLY A 1 95 ? -1.373 8.601 9.788 1.00 85.19 95 GLY A N 1
ATOM 718 C CA . GLY A 1 95 ? -1.587 9.153 8.453 1.00 85.19 95 GLY A CA 1
ATOM 719 C C . GLY A 1 95 ? -0.674 8.480 7.426 1.00 85.19 95 GLY A C 1
ATOM 720 O O . GLY A 1 95 ? 0.454 8.098 7.756 1.00 85.19 95 GLY A O 1
ATOM 721 N N . ALA A 1 96 ? -1.133 8.394 6.178 1.00 81.25 96 ALA A N 1
ATOM 722 C CA . ALA A 1 96 ? -0.273 8.060 5.052 1.00 81.25 96 ALA A CA 1
ATOM 723 C C . ALA A 1 96 ? 0.145 9.331 4.311 1.00 81.25 96 ALA A C 1
ATOM 725 O O . ALA A 1 96 ? -0.669 10.216 4.054 1.00 81.25 96 ALA A O 1
ATOM 726 N N . SER A 1 97 ? 1.416 9.432 3.935 1.00 67.12 97 SER A N 1
ATOM 727 C CA . SER A 1 97 ? 1.870 10.479 3.021 1.00 67.12 97 SER A CA 1
ATOM 728 C C . SER A 1 97 ? 2.750 9.868 1.948 1.00 67.12 97 SER A C 1
ATOM 730 O O . SER A 1 97 ? 3.763 9.237 2.250 1.00 67.12 97 SER A O 1
ATOM 732 N N . PHE A 1 98 ? 2.375 10.080 0.686 1.00 61.44 98 PHE A N 1
ATOM 733 C CA . PHE A 1 98 ? 3.189 9.678 -0.448 1.00 61.44 98 PHE A CA 1
ATOM 734 C C . PHE A 1 98 ? 3.632 10.887 -1.265 1.00 61.44 98 PHE A C 1
ATOM 736 O O . PHE A 1 98 ? 2.843 11.755 -1.634 1.00 61.44 98 PHE A O 1
ATOM 743 N N . SER A 1 99 ? 4.927 10.931 -1.559 1.00 58.34 99 SER A N 1
ATOM 744 C CA . SER A 1 99 ? 5.519 11.863 -2.507 1.00 58.34 99 SER A CA 1
ATOM 745 C C . SER A 1 99 ? 6.656 11.158 -3.229 1.00 58.34 99 SER A C 1
ATOM 747 O O . SER A 1 99 ? 7.518 10.536 -2.601 1.00 58.34 99 SER A O 1
ATOM 749 N N . LEU A 1 100 ? 6.671 11.259 -4.557 1.00 52.66 100 LEU A N 1
ATOM 750 C CA . LEU A 1 100 ? 7.751 10.708 -5.362 1.00 52.66 100 LEU A CA 1
ATOM 751 C C . LEU A 1 100 ? 9.054 11.479 -5.102 1.00 52.66 100 LEU A C 1
ATOM 753 O O . LEU A 1 100 ? 9.185 12.647 -5.465 1.00 52.66 100 LEU A O 1
ATOM 757 N N . GLY A 1 101 ? 10.048 10.789 -4.531 1.00 49.09 101 GLY A N 1
ATOM 758 C CA . GLY A 1 101 ? 11.461 11.088 -4.772 1.00 49.09 101 GLY A CA 1
ATOM 759 C C . GLY A 1 101 ? 12.295 11.740 -3.665 1.00 49.09 101 GLY A C 1
ATOM 760 O O . GLY A 1 101 ? 13.411 12.143 -3.986 1.00 49.09 101 GLY A O 1
ATOM 761 N N . ILE A 1 102 ? 11.844 11.875 -2.406 1.00 43.69 102 ILE A N 1
ATOM 762 C CA . ILE A 1 102 ? 12.694 12.498 -1.352 1.00 43.69 102 ILE A CA 1
ATOM 763 C C . ILE A 1 102 ? 12.625 11.818 0.031 1.00 43.69 102 ILE A C 1
ATOM 765 O O . ILE A 1 102 ? 13.551 11.970 0.827 1.00 43.69 102 ILE A O 1
ATOM 769 N N . THR A 1 103 ? 11.597 11.029 0.324 1.00 50.44 103 THR A N 1
ATOM 770 C CA . THR A 1 103 ? 11.508 10.234 1.558 1.00 50.44 103 THR A CA 1
ATOM 771 C C . THR A 1 103 ? 11.308 8.776 1.183 1.00 50.44 103 THR A C 1
ATOM 773 O O . THR A 1 103 ? 10.567 8.515 0.239 1.00 50.44 103 THR A O 1
ATOM 776 N N . ASP A 1 104 ? 11.949 7.858 1.903 1.00 61.47 104 ASP A N 1
ATOM 777 C CA . ASP A 1 104 ? 11.546 6.453 1.940 1.00 61.47 104 ASP A CA 1
ATOM 778 C C . ASP A 1 104 ? 10.498 6.346 3.061 1.00 61.47 104 ASP A C 1
ATOM 780 O O . ASP A 1 104 ? 10.867 6.444 4.237 1.00 61.47 104 ASP A O 1
ATOM 784 N N . PRO A 1 105 ? 9.185 6.303 2.745 1.00 70.94 105 PRO A N 1
ATOM 785 C CA . PRO A 1 105 ? 8.170 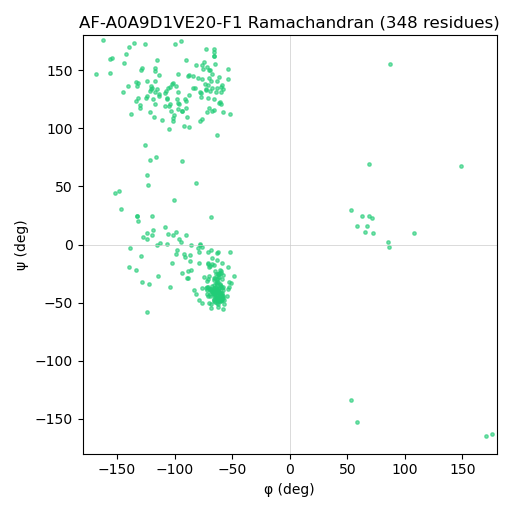5.978 3.731 1.00 70.94 105 PRO A CA 1
ATOM 786 C C . PRO A 1 105 ? 8.499 4.658 4.427 1.00 70.94 105 PRO A C 1
ATOM 788 O O . PRO A 1 105 ? 9.097 3.771 3.826 1.00 70.94 105 PRO A O 1
ATOM 791 N N . ASN A 1 106 ? 8.059 4.520 5.676 1.00 83.00 106 ASN A N 1
ATOM 792 C CA . ASN A 1 106 ? 8.084 3.221 6.341 1.00 83.00 106 ASN A CA 1
ATOM 793 C C . ASN A 1 106 ? 7.121 2.235 5.650 1.00 83.00 106 ASN A C 1
ATOM 795 O O . ASN A 1 106 ? 6.195 2.633 4.936 1.00 83.00 106 ASN A O 1
ATOM 799 N N . ASP A 1 107 ? 7.310 0.948 5.916 1.00 87.38 107 ASP A N 1
ATOM 800 C CA . ASP A 1 107 ? 6.502 -0.128 5.338 1.00 87.38 107 ASP A CA 1
ATOM 801 C C . ASP A 1 107 ? 4.995 0.048 5.552 1.00 87.38 107 ASP A C 1
ATOM 803 O O . ASP A 1 107 ? 4.209 -0.192 4.636 1.00 87.38 107 ASP A O 1
ATOM 807 N N . ALA A 1 108 ? 4.578 0.546 6.720 1.00 90.88 108 ALA A N 1
ATOM 808 C CA . ALA A 1 108 ? 3.172 0.826 7.000 1.00 90.88 108 ALA A CA 1
ATOM 809 C C . ALA A 1 108 ? 2.590 1.895 6.059 1.00 90.88 108 ALA A C 1
ATOM 811 O O . ALA A 1 108 ? 1.463 1.757 5.592 1.00 90.88 108 ALA A O 1
ATOM 812 N N . ASN A 1 109 ? 3.351 2.947 5.735 1.00 89.12 109 ASN A N 1
ATOM 813 C CA . ASN A 1 109 ? 2.934 3.944 4.747 1.00 89.12 109 ASN A CA 1
ATOM 814 C C . ASN A 1 109 ? 2.797 3.328 3.356 1.00 89.12 109 ASN A C 1
ATOM 816 O O . ASN A 1 109 ? 1.826 3.619 2.661 1.00 89.12 109 ASN A O 1
ATOM 820 N N . TYR A 1 110 ? 3.748 2.485 2.948 1.00 88.81 110 TYR A N 1
ATOM 821 C CA . TYR A 1 110 ? 3.642 1.794 1.668 1.00 88.81 110 TYR A CA 1
ATOM 822 C C . TYR A 1 110 ? 2.421 0.894 1.610 1.00 88.81 110 TYR A C 1
ATOM 824 O O . TYR A 1 110 ? 1.680 0.968 0.636 1.00 88.81 110 TYR A O 1
ATOM 832 N N . PHE A 1 111 ? 2.174 0.121 2.664 1.00 93.38 111 PHE A N 1
ATOM 833 C CA . PHE A 1 111 ? 0.975 -0.689 2.783 1.00 93.38 111 PHE A CA 1
ATOM 834 C C . PHE A 1 111 ? -0.302 0.151 2.669 1.00 93.38 111 PHE A C 1
ATOM 836 O O . PHE A 1 111 ? -1.140 -0.150 1.824 1.00 93.38 111 PHE A O 1
ATOM 843 N N . MET A 1 112 ? -0.432 1.233 3.443 1.00 93.62 112 MET A N 1
ATOM 844 C CA . MET A 1 112 ? -1.623 2.090 3.396 1.00 93.62 112 MET A CA 1
ATOM 845 C C . MET A 1 112 ? -1.873 2.638 1.985 1.00 93.62 112 MET A C 1
ATOM 847 O O . MET A 1 112 ? -2.977 2.496 1.475 1.00 93.62 112 MET A O 1
ATOM 851 N N . VAL A 1 113 ? -0.844 3.171 1.317 1.00 90.19 113 VAL A N 1
ATOM 852 C CA . VAL A 1 113 ? -0.947 3.723 -0.051 1.00 90.19 113 VAL A CA 1
ATOM 853 C C . VAL A 1 113 ? -1.261 2.646 -1.089 1.00 90.19 113 VAL A C 1
ATOM 855 O O . VAL A 1 113 ? -2.084 2.851 -1.976 1.00 90.19 113 VAL A O 1
ATOM 858 N N . ALA A 1 114 ? -0.587 1.503 -1.008 1.00 91.50 114 ALA A N 1
ATOM 859 C CA . ALA A 1 114 ? -0.635 0.483 -2.044 1.00 91.50 114 ALA A CA 1
ATOM 860 C C . ALA A 1 114 ? -1.819 -0.483 -1.895 1.00 91.50 114 ALA A C 1
ATOM 862 O O . ALA A 1 114 ? -2.228 -1.089 -2.879 1.00 91.50 114 ALA A O 1
ATOM 863 N N . SER A 1 115 ? -2.391 -0.625 -0.695 1.00 93.06 115 SER A N 1
ATOM 864 C CA . SER A 1 115 ? -3.485 -1.571 -0.425 1.00 93.06 115 SER A CA 1
ATOM 865 C C . SER A 1 115 ? -4.758 -1.313 -1.237 1.00 93.06 115 SER A C 1
ATOM 867 O O . SER A 1 115 ? -5.541 -2.234 -1.470 1.00 93.06 115 SER A O 1
ATOM 869 N N . GLY A 1 116 ? -4.970 -0.066 -1.670 1.00 90.62 116 GLY A N 1
ATOM 870 C CA . GLY A 1 116 ? -6.220 0.367 -2.291 1.00 90.62 116 GLY A CA 1
ATOM 871 C C . GLY A 1 116 ? -7.383 0.496 -1.303 1.00 90.62 116 GLY A C 1
ATOM 872 O O . GLY A 1 116 ? -8.517 0.654 -1.742 1.00 90.62 116 GLY A O 1
ATOM 873 N N . TYR A 1 117 ? -7.122 0.413 0.004 1.00 94.75 117 TYR A N 1
ATOM 874 C CA . TYR A 1 117 ? -8.100 0.719 1.042 1.00 94.75 117 TYR A CA 1
ATOM 875 C C . TYR A 1 117 ? -8.127 2.223 1.320 1.00 94.75 117 TYR A C 1
ATOM 877 O O . TYR A 1 117 ? -7.090 2.890 1.290 1.00 94.75 117 TYR A O 1
ATOM 885 N N . ALA A 1 118 ? -9.307 2.754 1.627 1.00 94.31 118 ALA A N 1
ATOM 886 C CA . ALA A 1 118 ? -9.450 4.155 1.991 1.00 94.31 118 ALA A CA 1
ATOM 887 C C . ALA A 1 118 ? -8.957 4.416 3.423 1.00 94.31 118 ALA A C 1
ATOM 889 O O . ALA A 1 118 ? -9.055 3.557 4.306 1.00 94.31 118 ALA A O 1
ATOM 890 N N . LEU A 1 119 ? -8.470 5.631 3.670 1.00 93.25 119 LEU A N 1
ATOM 891 C CA . LEU A 1 119 ? -8.190 6.125 5.012 1.00 93.25 119 LEU A CA 1
ATOM 892 C C . LEU A 1 119 ? -9.386 6.963 5.444 1.00 93.25 119 LEU A C 1
ATOM 894 O O . LEU A 1 119 ? -9.666 7.985 4.823 1.00 93.25 119 LEU A O 1
ATOM 898 N N . PRO A 1 120 ? -10.110 6.572 6.498 1.00 89.69 120 PRO A N 1
ATOM 899 C CA . PRO A 1 120 ? -11.411 7.164 6.794 1.00 89.69 120 PRO A CA 1
ATOM 900 C C . PRO A 1 120 ? -11.329 8.670 7.106 1.00 89.69 120 PRO A C 1
ATOM 902 O O . PRO A 1 120 ? -12.258 9.404 6.800 1.00 89.69 120 PRO A O 1
ATOM 905 N N . TRP A 1 121 ? -10.211 9.162 7.654 1.00 89.00 121 TRP A N 1
ATOM 906 C CA . TRP A 1 121 ? -10.000 10.591 7.931 1.00 89.00 121 TRP A CA 1
ATOM 907 C C . TRP A 1 121 ? -9.605 11.418 6.695 1.00 89.00 121 TRP A C 1
ATOM 909 O O . TRP A 1 121 ? -9.489 12.637 6.802 1.00 89.00 121 TRP A O 1
ATOM 919 N N . GLU A 1 122 ? -9.363 10.781 5.547 1.00 88.62 122 GLU A N 1
ATOM 920 C CA . GLU A 1 122 ? -9.148 11.446 4.252 1.00 88.62 122 GLU A CA 1
ATOM 921 C C . GLU A 1 122 ? -10.434 11.477 3.402 1.00 88.62 122 GLU A C 1
ATOM 923 O O . GLU A 1 122 ? -10.441 12.070 2.323 1.00 88.62 122 GLU A O 1
ATOM 928 N N . ILE A 1 123 ? -11.514 10.842 3.875 1.00 89.38 123 ILE A N 1
ATOM 929 C CA . ILE A 1 123 ? -12.838 10.876 3.250 1.00 89.38 123 ILE A CA 1
ATOM 930 C C . ILE A 1 123 ? -13.612 12.060 3.840 1.00 89.38 123 ILE A C 1
ATOM 932 O O . ILE A 1 123 ? -13.809 12.136 5.050 1.00 89.38 123 ILE A O 1
ATOM 936 N N . ASP A 1 124 ? -14.086 12.971 2.989 1.00 84.62 124 ASP A N 1
ATOM 937 C CA . ASP A 1 124 ? -14.881 14.125 3.436 1.00 84.62 124 ASP A CA 1
ATOM 938 C C . ASP A 1 124 ? -16.351 13.742 3.714 1.00 84.62 124 ASP A C 1
ATOM 940 O O . ASP A 1 124 ? -16.925 14.098 4.745 1.00 84.62 124 ASP A O 1
ATOM 944 N N . GLU A 1 125 ? -16.981 13.017 2.786 1.00 89.56 125 GLU A N 1
ATOM 945 C CA . GLU A 1 125 ? -18.400 12.649 2.835 1.00 89.56 125 GLU A CA 1
ATOM 946 C C . GLU A 1 125 ? -18.594 11.214 2.334 1.00 89.56 125 GLU A C 1
ATOM 948 O O . GLU A 1 125 ? -18.047 10.829 1.301 1.00 89.56 125 GLU A O 1
ATOM 953 N N . VAL A 1 126 ? -19.420 10.442 3.039 1.00 91.38 126 VAL A N 1
ATOM 954 C CA . VAL A 1 126 ? -19.912 9.130 2.606 1.00 91.38 126 VAL A CA 1
ATOM 955 C C . VAL A 1 126 ? -21.338 9.306 2.070 1.00 91.38 126 VAL A C 1
ATOM 957 O O . VAL A 1 126 ? -22.244 9.621 2.851 1.00 91.38 126 VAL A O 1
ATOM 960 N N . PRO A 1 127 ? -21.574 9.138 0.755 1.00 91.81 127 PRO A N 1
ATOM 961 C CA . PRO A 1 127 ? -22.895 9.333 0.167 1.00 91.81 127 PRO A CA 1
ATOM 962 C C . PRO A 1 127 ? -23.908 8.272 0.607 1.00 91.81 127 PRO A C 1
ATOM 964 O O . PRO A 1 127 ? -23.608 7.082 0.641 1.00 91.81 127 PRO A O 1
ATOM 967 N N . ALA A 1 128 ? -25.147 8.695 0.851 1.00 91.56 128 ALA A N 1
ATOM 968 C CA . ALA A 1 128 ? -26.231 7.783 1.192 1.00 91.56 128 ALA A CA 1
ATOM 969 C C . ALA A 1 128 ? -26.488 6.744 0.085 1.00 91.56 128 ALA A C 1
ATOM 971 O O 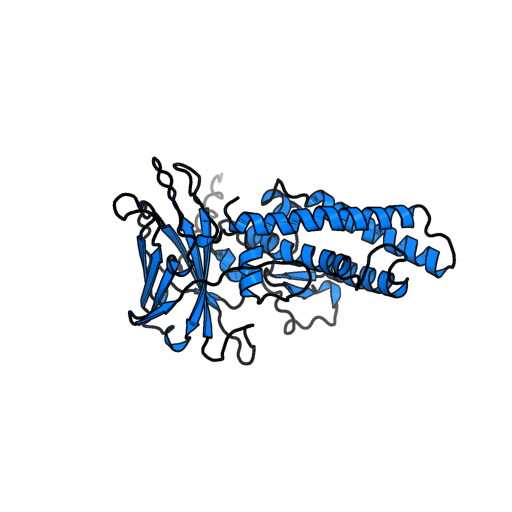. ALA A 1 128 ? -26.589 7.093 -1.097 1.00 91.56 128 ALA A O 1
ATOM 972 N N . GLY A 1 129 ? -26.659 5.480 0.473 1.00 90.25 129 GLY A N 1
ATOM 973 C CA . GLY A 1 129 ? -26.971 4.364 -0.420 1.00 90.25 129 GLY A CA 1
ATOM 974 C C . GLY A 1 129 ? -25.853 4.001 -1.401 1.00 90.25 129 GLY A C 1
ATOM 975 O O . GLY A 1 129 ? -26.131 3.339 -2.405 1.00 90.25 129 GLY A O 1
ATOM 976 N N . SER A 1 130 ? -24.616 4.460 -1.168 1.00 92.88 130 SER A N 1
ATOM 977 C CA . SER A 1 130 ? -23.454 3.981 -1.919 1.00 92.88 130 SER A CA 1
ATOM 978 C C . SER A 1 130 ? -23.066 2.561 -1.501 1.00 92.88 130 SER A C 1
ATOM 980 O O . SER A 1 130 ? -23.536 2.036 -0.491 1.00 92.88 130 SER A O 1
ATOM 982 N N . ASP A 1 131 ? -22.183 1.937 -2.280 1.00 93.56 131 ASP A N 1
ATOM 983 C CA . ASP A 1 131 ? -21.576 0.668 -1.885 1.00 93.56 131 ASP A CA 1
ATOM 984 C C . ASP A 1 131 ? -20.690 0.856 -0.631 1.00 93.56 131 ASP A C 1
ATOM 986 O O . ASP A 1 131 ? -20.209 1.971 -0.385 1.00 93.56 131 ASP A O 1
ATOM 990 N N . PRO A 1 132 ? -20.464 -0.211 0.164 1.00 94.88 132 PRO A N 1
ATOM 991 C CA . PRO A 1 132 ? -19.533 -0.178 1.286 1.00 94.88 132 PRO A CA 1
ATOM 992 C C . PRO A 1 132 ? -18.137 0.303 0.888 1.00 94.88 132 PRO A C 1
ATOM 994 O O . PRO A 1 132 ? -17.624 -0.060 -0.172 1.00 94.88 132 PRO A O 1
ATOM 997 N N . ILE A 1 133 ? -17.506 1.078 1.770 1.00 95.00 133 ILE A N 1
ATOM 998 C CA . ILE A 1 133 ? -16.150 1.592 1.554 1.00 95.00 133 ILE A CA 1
ATOM 999 C C . ILE A 1 133 ? -15.178 0.773 2.401 1.00 95.00 133 ILE A C 1
ATOM 1001 O O . ILE A 1 133 ? -15.221 0.827 3.631 1.00 95.00 133 ILE A O 1
ATOM 1005 N N . ARG A 1 134 ? -14.288 0.029 1.737 1.00 96.25 134 ARG A N 1
ATOM 1006 C CA . ARG A 1 134 ? -13.214 -0.742 2.374 1.00 96.25 134 ARG A CA 1
ATOM 1007 C C . ARG A 1 134 ? -12.145 0.207 2.911 1.00 96.25 134 ARG A C 1
ATOM 1009 O O . ARG A 1 134 ? -11.450 0.866 2.137 1.00 96.25 134 ARG A O 1
ATOM 1016 N N . CYS A 1 135 ? -11.991 0.247 4.226 1.00 96.25 135 CYS A N 1
ATOM 1017 C CA . CYS A 1 135 ? -11.073 1.128 4.930 1.00 96.25 135 CYS A CA 1
ATOM 1018 C C . CYS A 1 135 ? -9.967 0.364 5.656 1.00 96.25 135 CYS A C 1
ATOM 1020 O O . CYS A 1 135 ? -10.101 -0.816 5.998 1.00 96.25 135 CYS A O 1
ATOM 1022 N N . VAL A 1 136 ? -8.881 1.086 5.937 1.00 97.38 136 VAL A N 1
ATOM 1023 C CA . VAL A 1 136 ? -7.803 0.618 6.803 1.00 97.38 136 VAL A CA 1
ATOM 1024 C C . VAL A 1 136 ? -7.393 1.679 7.815 1.00 97.38 136 VAL A C 1
ATOM 1026 O O . VAL A 1 136 ? -7.263 2.858 7.493 1.00 97.38 136 VAL A O 1
ATOM 1029 N N . SER A 1 137 ? -7.134 1.233 9.040 1.00 96.94 137 SER A N 1
ATOM 1030 C CA . SER A 1 137 ? -6.491 2.029 10.084 1.00 96.94 137 SER A CA 1
ATOM 1031 C C . SER A 1 137 ? -5.269 1.275 10.603 1.00 96.94 137 SER A C 1
ATOM 1033 O O . SER A 1 137 ? -5.377 0.119 11.010 1.00 96.94 137 SER A O 1
ATOM 1035 N N . VAL A 1 138 ? -4.099 1.918 10.600 1.00 96.88 138 VAL A N 1
ATOM 1036 C CA . VAL A 1 138 ? -2.850 1.341 11.125 1.00 96.88 138 VAL A CA 1
ATOM 1037 C C . VAL A 1 138 ? -2.411 2.122 12.354 1.00 96.88 138 VAL A C 1
ATOM 1039 O O . VAL A 1 138 ? -2.273 3.338 12.294 1.00 96.88 138 VAL A O 1
ATOM 1042 N N . TYR A 1 139 ? -2.154 1.437 13.461 1.00 96.88 139 TYR A N 1
ATOM 1043 C CA . TYR A 1 139 ? -1.786 2.025 14.746 1.00 96.88 139 TYR A CA 1
ATOM 1044 C C . TYR A 1 139 ? -0.381 1.587 15.145 1.00 96.88 139 TYR A C 1
ATOM 1046 O O . TYR A 1 139 ? -0.029 0.417 14.998 1.00 96.88 139 TYR A O 1
ATOM 1054 N N . LYS A 1 140 ? 0.399 2.503 15.725 1.00 95.38 140 LYS A N 1
ATOM 1055 C CA . LYS A 1 140 ? 1.614 2.152 16.472 1.00 95.38 140 LYS A CA 1
ATOM 1056 C C . LYS A 1 140 ? 1.223 1.925 17.923 1.00 95.38 140 LYS A C 1
ATOM 1058 O O . LYS A 1 140 ? 0.854 2.880 18.603 1.00 95.38 140 LYS A O 1
ATOM 1063 N N . VAL A 1 141 ? 1.274 0.681 18.385 1.00 96.44 141 VAL A N 1
ATOM 1064 C CA . VAL A 1 141 ? 0.813 0.305 19.729 1.00 96.44 141 VAL A CA 1
ATOM 1065 C C . VAL A 1 141 ? 1.947 -0.240 20.579 1.00 96.44 141 VAL A C 1
ATOM 1067 O O . VAL A 1 141 ? 2.902 -0.819 20.061 1.00 96.44 141 VAL A O 1
ATOM 1070 N N . ASN A 1 142 ? 1.838 -0.080 21.898 1.00 95.12 142 ASN A N 1
ATOM 1071 C CA . ASN A 1 142 ? 2.787 -0.678 22.826 1.00 95.12 142 ASN A CA 1
ATOM 1072 C C . ASN A 1 142 ? 2.585 -2.198 22.867 1.00 95.12 142 ASN A C 1
ATOM 1074 O O . ASN A 1 142 ? 1.490 -2.673 23.162 1.00 95.12 142 ASN A O 1
ATOM 1078 N N . THR A 1 143 ? 3.642 -2.973 22.641 1.00 93.50 143 THR A N 1
ATOM 1079 C CA . THR A 1 143 ? 3.578 -4.442 22.673 1.00 93.50 143 THR A CA 1
ATOM 1080 C C . THR A 1 143 ? 3.161 -4.985 24.038 1.00 93.50 143 THR A C 1
ATOM 1082 O O . THR A 1 143 ? 2.583 -6.062 24.106 1.00 93.50 143 THR A O 1
ATOM 1085 N N . ASN A 1 144 ? 3.378 -4.240 25.128 1.00 94.44 144 ASN A N 1
ATOM 1086 C CA . ASN A 1 144 ? 2.921 -4.640 26.464 1.00 94.44 144 ASN A CA 1
ATOM 1087 C C . ASN A 1 144 ? 1.395 -4.559 26.639 1.00 94.44 144 ASN A C 1
ATOM 1089 O O . ASN A 1 144 ? 0.879 -5.132 27.596 1.00 94.44 144 ASN A O 1
ATOM 1093 N N . ASP A 1 145 ? 0.683 -3.861 25.749 1.00 96.31 145 ASP A N 1
ATOM 1094 C CA . ASP A 1 145 ? -0.782 -3.817 25.758 1.00 96.31 145 ASP A CA 1
ATOM 1095 C C . ASP A 1 145 ? -1.410 -4.978 24.970 1.00 96.31 145 ASP A C 1
ATOM 1097 O O . ASP A 1 145 ? -2.624 -5.187 25.048 1.00 96.31 145 ASP A O 1
ATOM 1101 N N . LEU A 1 146 ? -0.591 -5.750 24.247 1.00 94.75 146 LEU A N 1
ATOM 1102 C CA . LEU A 1 146 ? -0.987 -6.922 23.473 1.00 94.75 146 LEU A CA 1
ATOM 1103 C C . LEU A 1 146 ? -0.558 -8.196 24.215 1.00 94.75 146 LEU A C 1
ATOM 1105 O O . LEU A 1 146 ? 0.598 -8.612 24.198 1.00 94.75 146 LEU A O 1
ATOM 1109 N N . THR A 1 147 ? -1.511 -8.805 24.907 1.00 93.38 147 THR A N 1
ATOM 1110 C CA . THR A 1 147 ? -1.363 -10.005 25.730 1.00 93.38 147 THR A CA 1
ATOM 1111 C C . THR A 1 147 ? -2.522 -10.961 25.445 1.00 93.38 147 THR A C 1
ATOM 1113 O O . THR A 1 147 ? -3.474 -10.607 24.753 1.00 93.38 147 THR A O 1
ATOM 1116 N N . GLU A 1 148 ? -2.482 -12.166 26.011 1.00 93.44 148 GLU A N 1
ATOM 1117 C CA . GLU A 1 148 ? -3.591 -13.128 25.897 1.00 93.44 148 GLU A CA 1
ATOM 1118 C C . GLU A 1 148 ? -4.918 -12.617 26.492 1.00 93.44 148 GLU A C 1
ATOM 1120 O O . GLU A 1 148 ? -5.983 -13.067 26.082 1.00 93.44 148 GLU A O 1
ATOM 1125 N N . ASP A 1 149 ? -4.855 -11.646 27.409 1.00 94.44 149 ASP A N 1
ATOM 1126 C CA . ASP A 1 149 ? -6.016 -11.044 28.072 1.00 94.44 149 ASP A CA 1
ATOM 1127 C C . ASP A 1 149 ? -6.431 -9.699 27.442 1.00 94.44 149 ASP A C 1
ATOM 1129 O O . ASP A 1 149 ? -7.231 -8.963 28.025 1.00 94.44 149 ASP A O 1
ATOM 1133 N N . THR A 1 150 ? -5.872 -9.335 26.280 1.00 95.56 150 THR A N 1
ATOM 1134 C CA . THR A 1 150 ? -6.156 -8.039 25.657 1.00 95.56 150 THR A CA 1
ATOM 1135 C C . THR A 1 150 ? -7.636 -7.878 25.349 1.00 95.56 150 THR A C 1
ATOM 1137 O O . THR A 1 150 ? -8.266 -8.727 24.714 1.00 95.56 150 THR A O 1
ATOM 1140 N N . VAL A 1 151 ? -8.159 -6.724 25.753 1.00 97.31 151 VAL A N 1
ATOM 1141 C CA . VAL A 1 151 ? -9.462 -6.206 25.338 1.00 97.31 151 VAL A CA 1
ATOM 1142 C C . VAL A 1 151 ? -9.251 -4.865 24.657 1.00 97.31 151 VAL A C 1
ATOM 1144 O O . VAL A 1 151 ? -8.493 -4.025 25.143 1.00 97.31 151 VAL A O 1
ATOM 1147 N N . GLY A 1 152 ? -9.898 -4.666 23.521 1.00 97.62 152 GLY A N 1
ATOM 1148 C CA . GLY A 1 152 ? -9.790 -3.455 22.730 1.00 97.62 152 GLY A CA 1
ATOM 1149 C C . GLY A 1 152 ? -11.156 -2.878 22.400 1.00 97.62 152 GLY A C 1
ATOM 1150 O O . GLY A 1 152 ? -12.147 -3.602 22.312 1.00 97.62 152 GLY A O 1
ATOM 1151 N N . VAL A 1 153 ? -11.203 -1.562 22.222 1.00 98.00 153 VAL A N 1
ATOM 1152 C CA . VAL A 1 153 ? -12.364 -0.841 21.698 1.00 98.00 153 VAL A CA 1
ATOM 1153 C C . VAL A 1 153 ? -11.886 0.068 20.580 1.00 98.00 153 VAL A C 1
ATOM 1155 O O . VAL A 1 153 ? -11.084 0.968 20.820 1.00 98.00 153 VAL A O 1
ATOM 1158 N N . PHE A 1 154 ? -12.371 -0.179 19.370 1.00 97.38 154 PHE A N 1
ATOM 1159 C CA . PHE A 1 154 ? -12.308 0.780 18.275 1.00 97.38 154 PHE A CA 1
ATOM 1160 C C . PHE A 1 154 ? -13.461 1.765 18.412 1.00 97.38 154 PHE A C 1
ATOM 1162 O O . PHE A 1 154 ? -14.589 1.334 18.646 1.00 97.38 154 PHE A O 1
ATOM 1169 N N . ALA A 1 155 ? -13.184 3.053 18.253 1.00 95.12 155 ALA A N 1
ATOM 1170 C CA . ALA A 1 155 ? -14.188 4.105 18.263 1.00 95.12 155 ALA A CA 1
ATOM 1171 C C . ALA A 1 155 ? -14.100 4.921 16.973 1.00 95.12 155 ALA A C 1
ATOM 1173 O O . ALA A 1 155 ? -13.023 5.413 16.628 1.00 95.12 155 ALA A O 1
ATOM 1174 N N . LEU A 1 156 ? -15.244 5.069 16.303 1.00 93.19 156 LEU A N 1
ATOM 1175 C CA . LEU A 1 156 ? -15.455 6.013 15.212 1.00 93.19 156 LEU A CA 1
ATOM 1176 C C . LEU A 1 156 ? -16.369 7.125 15.721 1.00 93.19 156 LEU A C 1
ATOM 1178 O O . LEU A 1 156 ? -17.509 6.863 16.101 1.00 93.19 156 LEU A O 1
ATOM 1182 N N . GLU A 1 157 ? -15.866 8.355 15.714 1.00 89.12 157 GLU A N 1
ATOM 1183 C CA . GLU A 1 157 ? -16.618 9.559 16.067 1.00 89.12 157 GLU A CA 1
ATOM 1184 C C . GLU A 1 157 ? -16.679 10.504 14.856 1.00 89.12 157 GLU A C 1
ATOM 1186 O O . GLU A 1 157 ? -15.695 11.115 14.449 1.00 89.12 157 GLU A O 1
ATOM 1191 N N . SER A 1 158 ? -17.837 10.665 14.237 1.00 78.81 158 SER A N 1
ATOM 1192 C CA . SER A 1 158 ? -18.029 11.629 13.154 1.00 78.81 158 SER A CA 1
ATOM 1193 C C . SER A 1 158 ? -17.892 13.075 13.654 1.00 78.81 158 SER A C 1
ATOM 1195 O O . SER A 1 158 ? -17.907 13.377 14.850 1.00 78.81 158 SER A O 1
ATOM 1197 N N . SER A 1 159 ? -17.746 14.020 12.726 1.00 74.25 159 SER A N 1
ATOM 1198 C CA . SER A 1 159 ? -17.782 15.453 13.050 1.00 74.25 159 SER A CA 1
ATOM 1199 C C . SER A 1 159 ? -19.205 15.998 13.231 1.00 74.25 159 SER A C 1
ATOM 1201 O O . SER A 1 159 ? -19.377 17.180 13.553 1.00 74.25 159 SER A O 1
ATOM 1203 N N . GLN A 1 160 ? -20.227 15.164 13.017 1.00 73.88 160 GLN A N 1
ATOM 1204 C CA . GLN A 1 160 ? -21.632 15.553 13.075 1.00 73.88 160 GLN A CA 1
ATOM 1205 C C . GLN A 1 160 ? -22.144 15.577 14.528 1.00 73.88 160 GLN A C 1
ATOM 1207 O O . GLN A 1 160 ? -21.608 14.905 15.409 1.00 73.88 160 GLN A O 1
ATOM 1212 N N . PRO A 1 161 ? -23.187 16.368 14.844 1.00 69.19 161 PRO A N 1
ATOM 1213 C CA . PRO A 1 161 ? -23.846 16.273 16.142 1.00 69.19 161 PRO A CA 1
ATOM 1214 C C . PRO A 1 161 ? -24.385 14.851 16.364 1.00 69.19 161 PRO A C 1
ATOM 1216 O O . PRO A 1 161 ? -25.028 14.313 15.474 1.00 69.19 161 PRO A O 1
ATOM 1219 N N . TYR A 1 162 ? -24.213 14.293 17.567 1.00 58.50 162 TYR A N 1
ATOM 1220 C CA . TYR A 1 162 ? -24.565 12.902 17.927 1.00 58.50 162 TYR A CA 1
ATOM 1221 C C . TYR A 1 162 ? -25.982 12.436 17.519 1.00 58.50 162 TYR A C 1
ATOM 1223 O O . TYR A 1 162 ? -26.219 11.257 17.292 1.00 58.50 162 TYR A O 1
ATOM 1231 N N . GLU A 1 163 ? -26.954 13.348 17.409 1.00 61.12 163 GLU A N 1
ATOM 1232 C CA . GLU A 1 163 ? -28.319 13.028 16.949 1.00 61.12 163 GLU A CA 1
ATOM 1233 C C . GLU A 1 163 ? -28.427 12.822 15.417 1.00 61.12 163 GLU A C 1
ATOM 1235 O O . GLU A 1 163 ? -29.517 12.562 14.910 1.00 61.12 163 GLU A O 1
ATOM 1240 N N . SER A 1 164 ? -27.327 12.984 14.677 1.00 69.12 164 SER A N 1
ATOM 1241 C CA . SER A 1 164 ? -27.234 13.006 13.206 1.00 69.12 164 SER A CA 1
ATOM 1242 C C . SER A 1 164 ? -25.909 12.403 12.717 1.00 69.12 164 SER A C 1
ATOM 1244 O O . SER A 1 164 ? -25.358 12.844 11.716 1.00 69.12 164 SER A O 1
ATOM 1246 N N . ALA A 1 165 ? -25.371 11.446 13.475 1.00 79.38 165 ALA A N 1
ATOM 1247 C CA . ALA A 1 165 ? -24.054 10.858 13.277 1.00 79.38 165 ALA A CA 1
ATOM 1248 C C . ALA A 1 165 ? -24.185 9.360 12.938 1.00 79.38 165 ALA A C 1
ATOM 1250 O O . ALA A 1 165 ? -23.985 8.508 13.805 1.00 79.38 165 ALA A O 1
ATOM 1251 N N . PRO A 1 166 ? -24.597 9.010 11.704 1.00 81.38 166 PRO A N 1
ATOM 1252 C CA . PRO A 1 166 ? -24.983 7.642 11.349 1.00 81.38 166 PRO A CA 1
ATOM 1253 C C . PRO A 1 166 ? -23.825 6.639 11.416 1.00 81.38 166 PRO A C 1
ATOM 1255 O O . PRO A 1 166 ? -24.078 5.440 11.487 1.00 81.38 166 PRO A O 1
ATOM 1258 N N . LEU A 1 167 ? -22.576 7.118 11.414 1.00 86.94 167 LEU A N 1
ATOM 1259 C CA . LEU A 1 167 ? -21.383 6.274 11.464 1.00 86.94 167 LEU A CA 1
ATOM 1260 C C . LEU A 1 167 ? -20.758 6.141 12.861 1.00 86.94 167 LEU A C 1
ATOM 1262 O O . LEU A 1 167 ? -19.861 5.314 13.030 1.00 86.94 167 LEU A O 1
ATOM 1266 N N . ASP A 1 168 ? -21.230 6.902 13.857 1.00 89.38 168 ASP A N 1
ATOM 1267 C CA . ASP A 1 168 ? -20.687 6.836 15.217 1.00 89.38 168 ASP A CA 1
ATOM 1268 C C . ASP A 1 168 ? -20.865 5.430 15.796 1.00 89.38 168 ASP A C 1
ATOM 1270 O O . ASP A 1 168 ? -21.984 4.917 15.907 1.00 89.38 168 ASP A O 1
ATOM 1274 N N . CYS A 1 169 ? -19.765 4.799 16.200 1.00 91.19 169 CYS A N 1
ATOM 1275 C CA . CYS A 1 169 ? -19.819 3.471 16.794 1.00 91.19 169 CYS A CA 1
ATOM 1276 C C . CYS A 1 169 ? -18.620 3.156 17.684 1.00 91.19 169 CYS A C 1
ATOM 1278 O O . CYS A 1 169 ? -17.539 3.730 17.559 1.00 91.19 169 CYS A O 1
ATOM 1280 N N . GLU A 1 170 ? -18.830 2.173 18.556 1.00 94.31 170 GLU A N 1
ATOM 1281 C CA . GLU A 1 170 ? -17.771 1.492 19.288 1.00 94.31 170 GLU A CA 1
ATOM 1282 C C . GLU A 1 170 ? -17.825 -0.001 18.964 1.00 94.31 170 GLU A C 1
ATOM 1284 O O . GLU A 1 170 ? -18.887 -0.628 19.035 1.00 94.31 170 GLU A O 1
ATOM 1289 N N . ILE A 1 171 ? -16.675 -0.583 18.635 1.00 95.06 171 ILE A N 1
ATOM 1290 C CA . ILE A 1 171 ? -16.534 -2.010 18.349 1.00 95.06 171 ILE A CA 1
ATOM 1291 C C . ILE A 1 171 ? -15.530 -2.588 19.329 1.00 95.06 171 ILE A C 1
ATOM 1293 O O . ILE A 1 171 ? -14.343 -2.259 19.297 1.00 95.06 171 ILE A O 1
ATOM 1297 N N . SER A 1 172 ? -16.006 -3.470 20.201 1.00 96.44 172 SER A N 1
ATOM 1298 C CA . SER A 1 172 ? -15.129 -4.225 21.088 1.00 96.44 172 SER A CA 1
ATOM 1299 C C . SER A 1 172 ? -14.497 -5.407 20.356 1.00 96.44 172 SER A C 1
ATOM 1301 O O . SER A 1 172 ? -15.150 -6.070 19.551 1.00 96.44 172 SER A O 1
ATOM 1303 N N . PHE A 1 173 ? -13.247 -5.698 20.688 1.00 96.94 173 PHE A N 1
ATOM 1304 C CA . PHE A 1 173 ? -12.517 -6.876 20.236 1.00 96.94 173 PHE A CA 1
ATOM 1305 C C . PHE A 1 173 ? -11.643 -7.418 21.367 1.00 96.94 173 PHE A C 1
ATOM 1307 O O . PHE A 1 173 ? -11.404 -6.756 22.379 1.00 96.94 173 PHE A O 1
ATOM 1314 N N . THR A 1 174 ? -11.183 -8.649 21.209 1.00 97.69 174 THR A N 1
ATOM 1315 C CA . THR A 1 174 ? -10.337 -9.351 22.175 1.00 97.69 174 THR A CA 1
ATOM 1316 C C . THR A 1 174 ? -9.068 -9.864 21.507 1.00 97.69 174 THR A C 1
ATOM 1318 O O . THR A 1 174 ? -8.947 -9.828 20.285 1.00 97.69 174 THR A O 1
ATOM 1321 N N . ALA A 1 175 ? -8.129 -10.387 22.296 1.00 96.25 175 ALA A N 1
ATOM 1322 C CA . ALA A 1 175 ? -6.937 -11.053 21.773 1.00 96.25 175 ALA A CA 1
ATOM 1323 C C . ALA A 1 175 ? -7.259 -12.175 20.762 1.00 96.25 175 ALA A C 1
ATOM 1325 O O . ALA A 1 175 ? -6.500 -12.372 19.819 1.00 96.25 175 ALA A O 1
ATOM 1326 N N . GLU A 1 176 ? -8.389 -12.880 20.915 1.00 97.00 176 GLU A N 1
ATOM 1327 C CA . GLU A 1 176 ? -8.813 -13.955 19.999 1.00 97.00 176 GLU A CA 1
ATOM 1328 C C . GLU A 1 176 ? -9.246 -13.446 18.613 1.00 97.00 176 GLU A C 1
ATOM 1330 O O . GLU A 1 176 ? -9.286 -14.224 17.659 1.00 97.00 176 GLU A O 1
ATOM 1335 N N . ASP A 1 177 ? -9.572 -12.155 18.496 1.00 96.81 177 ASP A N 1
ATOM 1336 C CA . ASP A 1 177 ? -9.947 -11.515 17.232 1.00 96.81 177 ASP A CA 1
ATOM 1337 C C . ASP A 1 177 ? -8.724 -11.018 16.441 1.00 96.81 177 ASP A C 1
ATOM 1339 O O . ASP A 1 177 ? -8.846 -10.698 15.258 1.00 96.81 177 ASP A O 1
ATOM 1343 N N . ILE A 1 178 ? -7.549 -10.942 17.081 1.00 97.94 178 ILE A N 1
ATOM 1344 C CA . ILE A 1 178 ? -6.315 -10.425 16.484 1.00 97.94 178 ILE A CA 1
ATOM 1345 C C . ILE A 1 178 ? -5.537 -11.570 15.832 1.00 97.94 178 ILE A C 1
ATOM 1347 O O . ILE A 1 178 ? -5.175 -12.554 16.473 1.00 97.94 178 ILE A O 1
ATOM 1351 N N . THR A 1 179 ? -5.228 -11.410 14.549 1.00 97.38 179 THR A N 1
ATOM 1352 C CA . THR A 1 179 ? -4.403 -12.341 13.778 1.00 97.38 179 THR A CA 1
ATOM 1353 C C . THR A 1 179 ? -2.962 -11.843 13.709 1.00 97.38 179 THR A C 1
ATOM 1355 O O . THR A 1 179 ? -2.697 -10.728 13.270 1.00 97.38 179 THR A O 1
ATOM 1358 N N . SER A 1 180 ? -2.010 -12.673 14.118 1.00 95.56 180 SER A N 1
ATOM 1359 C CA . SER A 1 180 ? -0.590 -12.414 13.876 1.00 95.56 180 SER A CA 1
ATOM 1360 C C . SER A 1 180 ? -0.256 -12.505 12.387 1.00 95.56 180 SER A C 1
ATOM 1362 O O . SER A 1 180 ? -0.651 -13.468 11.729 1.00 95.56 180 SER A O 1
ATOM 1364 N N . ILE A 1 181 ? 0.509 -11.540 11.882 1.00 94.06 181 ILE A N 1
ATOM 1365 C CA . ILE A 1 181 ? 1.045 -11.520 10.514 1.00 94.06 181 ILE A CA 1
ATOM 1366 C C . ILE A 1 181 ? 2.547 -11.264 10.548 1.00 94.06 181 ILE A C 1
ATOM 1368 O O . ILE A 1 181 ? 3.028 -10.570 11.440 1.00 94.06 181 ILE A O 1
ATOM 1372 N N . THR A 1 182 ? 3.288 -11.787 9.575 1.00 89.25 182 THR A N 1
ATOM 1373 C CA . THR A 1 182 ? 4.733 -11.519 9.452 1.00 89.25 182 THR A CA 1
ATOM 1374 C C . THR A 1 182 ? 5.033 -10.489 8.368 1.00 89.25 182 THR A C 1
ATOM 1376 O O . THR A 1 182 ? 6.110 -9.901 8.350 1.00 89.25 182 THR A O 1
ATOM 1379 N N . ARG A 1 183 ? 4.063 -10.228 7.483 1.00 90.12 183 ARG A N 1
ATOM 1380 C CA . ARG A 1 183 ? 4.123 -9.202 6.437 1.00 90.12 183 ARG A CA 1
ATOM 1381 C C . ARG A 1 183 ? 2.765 -8.555 6.223 1.00 90.12 183 ARG A C 1
ATOM 1383 O O . ARG A 1 183 ? 1.720 -9.155 6.461 1.00 90.12 183 ARG A O 1
ATOM 1390 N N . PHE A 1 184 ? 2.776 -7.331 5.704 1.00 94.38 184 PHE A N 1
ATOM 1391 C CA . PHE A 1 184 ? 1.543 -6.603 5.406 1.00 94.38 184 PHE A CA 1
ATOM 1392 C C . PHE A 1 184 ? 0.696 -7.280 4.319 1.00 94.38 184 PHE A C 1
ATOM 1394 O O . PHE A 1 184 ? -0.519 -7.122 4.325 1.00 94.38 184 PHE A O 1
ATOM 1401 N N . ASP A 1 185 ? 1.294 -8.074 3.428 1.00 95.19 185 ASP A N 1
ATOM 1402 C CA . ASP A 1 185 ? 0.558 -8.833 2.410 1.00 95.19 185 ASP A CA 1
ATOM 1403 C C . ASP A 1 185 ? -0.417 -9.852 3.018 1.00 95.19 185 ASP A C 1
ATOM 1405 O O . ASP A 1 185 ? -1.471 -10.127 2.446 1.00 95.19 185 ASP A O 1
ATOM 1409 N N . ASP A 1 186 ? -0.128 -10.364 4.218 1.00 95.62 186 ASP A N 1
ATOM 1410 C CA . ASP A 1 186 ? -1.010 -11.314 4.898 1.00 95.62 186 ASP A CA 1
ATOM 1411 C C . ASP A 1 186 ? -2.335 -10.656 5.333 1.00 95.62 186 ASP A C 1
ATOM 1413 O O . ASP A 1 186 ? -3.323 -11.350 5.575 1.00 95.62 186 ASP A O 1
ATOM 1417 N N . VAL A 1 187 ? -2.406 -9.318 5.370 1.00 97.94 187 VAL A N 1
ATOM 1418 C CA . VAL A 1 187 ? -3.659 -8.589 5.611 1.00 97.94 187 VAL A CA 1
ATOM 1419 C C . VAL A 1 187 ? -4.683 -8.874 4.511 1.00 97.94 187 VAL A C 1
ATOM 1421 O O . VAL A 1 187 ? -5.874 -8.944 4.801 1.00 97.94 187 VAL A O 1
ATOM 1424 N N . PHE A 1 188 ? -4.258 -9.103 3.263 1.00 97.75 188 PHE A N 1
ATOM 1425 C CA . PHE A 1 188 ? -5.168 -9.340 2.133 1.00 97.75 188 PHE A CA 1
ATOM 1426 C C . PHE A 1 188 ? -5.925 -10.672 2.213 1.00 97.75 188 PHE A C 1
ATOM 1428 O O . PHE A 1 188 ? -6.821 -10.910 1.409 1.00 97.75 188 PHE A O 1
ATOM 1435 N N . GLN A 1 189 ? -5.641 -11.525 3.202 1.00 96.50 189 GLN A N 1
ATOM 1436 C CA . GLN A 1 189 ? -6.405 -12.756 3.439 1.00 96.50 189 GLN A CA 1
ATOM 1437 C C . GLN A 1 189 ? -7.880 -12.502 3.812 1.00 96.50 189 GLN A C 1
ATOM 1439 O O . GLN A 1 189 ? -8.677 -13.438 3.791 1.00 96.50 189 GLN A O 1
ATOM 1444 N N . VAL A 1 190 ? -8.259 -11.260 4.144 1.00 96.38 190 VAL A N 1
ATOM 1445 C CA . VAL A 1 190 ? -9.671 -10.869 4.351 1.00 96.38 190 VAL A CA 1
ATOM 1446 C C . VAL A 1 190 ? -10.441 -10.630 3.059 1.00 96.38 190 VAL A C 1
ATOM 1448 O O . VAL A 1 190 ? -11.670 -10.565 3.091 1.00 96.38 190 VAL A O 1
ATOM 1451 N N . GLU A 1 191 ? -9.744 -10.476 1.936 1.00 96.94 191 GLU A N 1
ATOM 1452 C CA . GLU A 1 191 ? -10.367 -10.219 0.643 1.00 96.94 191 GLU A CA 1
ATOM 1453 C C . GLU A 1 191 ? -10.990 -11.495 0.063 1.00 96.94 191 GLU A C 1
ATOM 1455 O O . GLU A 1 191 ? -10.565 -12.613 0.355 1.00 96.94 191 GLU A O 1
ATOM 1460 N N . GLU A 1 192 ? -12.006 -11.341 -0.792 1.00 94.94 192 GLU A N 1
ATOM 1461 C CA . GLU A 1 192 ? -12.630 -12.489 -1.471 1.00 94.94 192 GLU A CA 1
ATOM 1462 C C . GLU A 1 192 ? -11.649 -13.212 -2.406 1.00 94.94 192 GLU A C 1
ATOM 1464 O O . GLU A 1 192 ? -11.714 -14.435 -2.556 1.00 94.94 192 GLU A O 1
ATOM 1469 N N . ASP A 1 193 ? -10.736 -12.447 -3.010 1.00 96.25 193 ASP A N 1
ATOM 1470 C CA . ASP A 1 193 ? -9.618 -12.927 -3.818 1.00 96.25 193 ASP A CA 1
ATOM 1471 C C . ASP A 1 193 ? -8.302 -12.338 -3.270 1.00 96.25 193 ASP A C 1
ATOM 1473 O O . ASP A 1 193 ? -7.856 -11.272 -3.720 1.00 96.25 193 ASP A O 1
ATOM 1477 N N . PRO A 1 194 ? -7.688 -12.997 -2.265 1.00 96.50 194 PRO A N 1
ATOM 1478 C CA . PRO A 1 194 ? -6.449 -12.526 -1.652 1.00 96.50 194 PRO A CA 1
ATOM 1479 C C . PRO A 1 194 ? -5.300 -12.404 -2.652 1.00 96.50 194 PRO A C 1
ATOM 1481 O O . PRO A 1 194 ? -4.484 -11.490 -2.551 1.00 96.50 194 PRO A O 1
ATOM 1484 N N . GLU A 1 195 ? -5.233 -13.314 -3.628 1.00 96.25 195 GLU A N 1
ATOM 1485 C CA . GLU A 1 195 ? -4.170 -13.341 -4.631 1.00 96.25 195 GLU A CA 1
ATOM 1486 C C . GLU A 1 195 ? -4.247 -12.103 -5.525 1.00 96.25 195 GLU A C 1
ATOM 1488 O O . GLU A 1 195 ? -3.260 -11.379 -5.670 1.00 96.25 195 GLU A O 1
ATOM 1493 N N . ALA A 1 196 ? -5.438 -11.791 -6.044 1.00 96.88 196 ALA A N 1
ATOM 1494 C CA . ALA A 1 196 ? -5.637 -10.603 -6.863 1.00 96.88 196 ALA A CA 1
ATOM 1495 C C . ALA A 1 196 ? -5.349 -9.299 -6.104 1.00 96.88 196 ALA A C 1
ATOM 1497 O O . ALA A 1 196 ? -4.766 -8.367 -6.672 1.00 96.88 196 ALA A O 1
ATOM 1498 N N . ALA A 1 197 ? -5.737 -9.234 -4.825 1.00 96.12 197 ALA A N 1
ATOM 1499 C CA . ALA A 1 197 ? -5.461 -8.092 -3.960 1.00 96.12 197 ALA A CA 1
ATOM 1500 C C . ALA A 1 197 ? -3.952 -7.904 -3.725 1.00 96.12 197 ALA A C 1
ATOM 1502 O O . ALA A 1 197 ? -3.450 -6.796 -3.914 1.00 96.12 197 ALA A O 1
ATOM 1503 N N . MET A 1 198 ? -3.217 -8.981 -3.425 1.00 96.62 198 MET A N 1
ATOM 1504 C CA . MET A 1 198 ? -1.756 -8.953 -3.276 1.00 96.62 198 MET A CA 1
ATOM 1505 C C . MET A 1 198 ? -1.048 -8.508 -4.564 1.00 96.62 198 MET A C 1
ATOM 1507 O O . MET A 1 198 ? -0.221 -7.598 -4.514 1.00 96.62 198 MET A O 1
ATOM 1511 N N . ILE A 1 199 ? -1.401 -9.080 -5.725 1.00 96.81 199 ILE A N 1
ATOM 1512 C CA . ILE A 1 199 ? -0.808 -8.704 -7.027 1.00 96.81 199 ILE A CA 1
ATOM 1513 C C . ILE A 1 199 ? -1.013 -7.211 -7.300 1.00 96.81 199 ILE A C 1
ATOM 1515 O O . ILE A 1 199 ? -0.089 -6.495 -7.692 1.00 96.81 199 ILE A O 1
ATOM 1519 N N . SER A 1 200 ? -2.236 -6.739 -7.072 1.00 95.88 200 SER A N 1
ATOM 1520 C CA . SER A 1 200 ? -2.616 -5.349 -7.283 1.00 95.88 200 SER A CA 1
ATOM 1521 C C . SER A 1 200 ? -1.910 -4.399 -6.325 1.00 95.88 200 SER A C 1
ATOM 1523 O O . SER A 1 200 ? -1.424 -3.356 -6.755 1.00 95.88 200 SER A O 1
ATOM 1525 N N . ALA A 1 201 ? -1.777 -4.751 -5.051 1.00 94.81 201 ALA A N 1
ATOM 1526 C CA . ALA A 1 201 ? -1.084 -3.905 -4.092 1.00 94.81 201 ALA A CA 1
ATOM 1527 C C . ALA A 1 201 ? 0.430 -3.846 -4.378 1.00 94.81 201 ALA A C 1
ATOM 1529 O O . ALA A 1 201 ? 1.032 -2.772 -4.418 1.00 94.81 201 ALA A O 1
ATOM 1530 N N . ALA A 1 202 ? 1.045 -4.984 -4.705 1.00 94.88 202 ALA A N 1
ATOM 1531 C CA . ALA A 1 202 ? 2.454 -5.063 -5.089 1.00 94.88 202 ALA A CA 1
ATOM 1532 C C . ALA A 1 202 ? 2.780 -4.276 -6.377 1.00 94.88 202 ALA A C 1
ATOM 1534 O O . ALA A 1 202 ? 3.908 -3.803 -6.562 1.00 94.88 202 ALA A O 1
ATOM 1535 N N . TYR A 1 203 ? 1.800 -4.068 -7.264 1.00 95.19 203 TYR A N 1
ATOM 1536 C CA . TYR A 1 203 ? 2.009 -3.333 -8.511 1.00 95.19 203 TYR A CA 1
ATOM 1537 C C . TYR A 1 203 ? 2.468 -1.886 -8.297 1.00 95.19 203 TYR A C 1
ATOM 1539 O O . TYR A 1 203 ? 3.320 -1.388 -9.037 1.00 95.19 203 TYR A O 1
ATOM 1547 N N . PHE A 1 204 ? 1.997 -1.235 -7.231 1.00 91.38 204 PHE A N 1
ATOM 1548 C CA . PHE A 1 204 ? 2.469 0.093 -6.845 1.00 91.38 204 PHE A CA 1
ATOM 1549 C C . PHE A 1 204 ? 3.998 0.130 -6.669 1.00 91.38 204 PHE A C 1
ATOM 1551 O O . PHE A 1 204 ? 4.675 1.036 -7.162 1.00 91.38 204 PHE A O 1
ATOM 1558 N N . GLN A 1 205 ? 4.565 -0.885 -6.006 1.00 88.56 205 GLN A N 1
ATOM 1559 C CA . GLN A 1 205 ? 6.005 -1.013 -5.756 1.00 88.56 205 GLN A CA 1
ATOM 1560 C C . GLN A 1 205 ? 6.789 -1.274 -7.039 1.00 88.56 205 GLN A C 1
ATOM 1562 O O . GLN A 1 205 ? 7.875 -0.715 -7.227 1.00 88.56 205 GLN A O 1
ATOM 1567 N N . ARG A 1 206 ? 6.224 -2.076 -7.947 1.00 90.81 206 ARG A N 1
ATOM 1568 C CA . ARG A 1 206 ? 6.793 -2.333 -9.274 1.00 90.81 206 ARG A CA 1
ATOM 1569 C C . ARG A 1 206 ? 6.871 -1.047 -10.095 1.00 90.81 206 ARG A C 1
ATOM 1571 O O . ARG A 1 206 ? 7.963 -0.671 -10.527 1.00 90.81 206 ARG A O 1
ATOM 1578 N N . VAL A 1 207 ? 5.756 -0.326 -10.238 1.00 90.75 207 VAL A N 1
ATOM 1579 C CA . VAL A 1 207 ? 5.714 0.951 -10.969 1.00 90.75 207 VAL A CA 1
ATOM 1580 C C . VAL A 1 207 ? 6.643 1.963 -10.317 1.00 90.75 207 VAL A C 1
ATOM 1582 O O . VAL A 1 207 ? 7.459 2.568 -11.009 1.00 90.75 207 VAL A O 1
ATOM 1585 N N . ARG A 1 208 ? 6.622 2.100 -8.984 1.00 84.69 208 ARG A N 1
ATOM 1586 C CA . ARG A 1 208 ? 7.552 2.992 -8.280 1.00 84.69 208 ARG A CA 1
ATOM 1587 C C . ARG A 1 208 ? 9.006 2.610 -8.541 1.00 84.69 208 ARG A C 1
ATOM 1589 O O . ARG A 1 208 ? 9.819 3.498 -8.777 1.00 84.69 208 ARG A O 1
ATOM 1596 N N . SER A 1 209 ? 9.356 1.328 -8.520 1.00 82.69 209 SER A N 1
ATOM 1597 C CA . SER A 1 209 ? 10.732 0.882 -8.763 1.00 82.69 209 SER A CA 1
ATOM 1598 C C . SER A 1 209 ? 11.201 1.232 -10.172 1.00 82.69 209 SER A C 1
ATOM 1600 O O . SER A 1 209 ? 12.334 1.679 -10.345 1.00 82.69 209 SER A O 1
ATOM 1602 N N . VAL A 1 210 ? 10.333 1.122 -11.177 1.00 83.69 210 VAL A N 1
ATOM 1603 C CA . VAL A 1 210 ? 10.641 1.562 -12.544 1.00 83.69 210 VAL A CA 1
ATOM 1604 C C . VAL A 1 210 ? 10.713 3.098 -12.613 1.00 83.69 210 VAL A C 1
ATOM 1606 O O . VAL A 1 210 ? 11.718 3.661 -13.052 1.00 83.69 210 VAL A O 1
ATOM 1609 N N . CYS A 1 211 ? 9.703 3.804 -12.104 1.00 79.69 211 CYS A N 1
ATOM 1610 C CA . CYS A 1 211 ? 9.569 5.257 -12.216 1.00 79.69 211 CYS A CA 1
ATOM 1611 C C . CYS A 1 211 ? 10.561 6.054 -11.361 1.00 79.69 211 CYS A C 1
ATOM 1613 O O . CYS A 1 211 ? 11.084 7.052 -11.844 1.00 79.69 211 CYS A O 1
ATOM 1615 N N . ASN A 1 212 ? 10.889 5.649 -10.131 1.00 71.88 212 ASN A N 1
ATOM 1616 C CA . ASN A 1 212 ? 11.878 6.351 -9.298 1.00 71.88 212 ASN A CA 1
ATOM 1617 C C . ASN A 1 212 ? 13.259 6.360 -9.956 1.00 71.88 212 ASN A C 1
ATOM 1619 O O . ASN A 1 212 ? 13.968 7.369 -9.907 1.00 71.88 212 ASN A O 1
ATOM 1623 N N . ASN A 1 213 ? 13.624 5.267 -10.623 1.00 63.81 213 ASN A N 1
ATOM 1624 C CA . ASN A 1 213 ? 14.858 5.170 -11.398 1.00 63.81 213 ASN A CA 1
ATOM 1625 C C . ASN A 1 213 ? 14.877 6.130 -12.601 1.00 63.81 213 ASN A C 1
ATOM 1627 O O . ASN A 1 213 ? 15.937 6.627 -13.000 1.00 63.81 213 ASN A O 1
ATOM 1631 N N . ILE A 1 214 ? 13.696 6.445 -13.129 1.00 60.47 214 ILE A N 1
ATOM 1632 C CA . ILE A 1 214 ? 13.489 7.410 -14.205 1.00 60.47 214 ILE A CA 1
ATOM 1633 C C . ILE A 1 214 ? 13.423 8.866 -13.673 1.00 60.47 214 ILE A C 1
ATOM 1635 O O . ILE A 1 214 ? 13.961 9.778 -14.294 1.00 60.47 214 ILE A O 1
ATOM 1639 N N . ILE A 1 215 ? 12.797 9.122 -12.520 1.00 52.75 215 ILE A N 1
ATOM 1640 C CA . ILE A 1 215 ? 12.552 10.479 -11.983 1.00 52.75 215 ILE A CA 1
ATOM 1641 C C . ILE A 1 215 ? 13.782 11.052 -11.269 1.00 52.75 215 ILE A C 1
ATOM 1643 O O . ILE A 1 215 ? 14.135 12.212 -11.478 1.00 52.75 215 ILE A O 1
ATOM 1647 N N . THR A 1 216 ? 14.476 10.251 -10.456 1.00 53.81 216 THR A N 1
ATOM 1648 C CA . THR A 1 216 ? 15.663 10.708 -9.703 1.00 53.81 216 THR A CA 1
ATOM 1649 C C . THR A 1 216 ? 16.881 10.959 -10.598 1.00 53.81 216 THR A C 1
ATOM 1651 O O . THR A 1 216 ? 17.909 11.454 -10.139 1.00 53.81 216 THR A O 1
ATOM 1654 N N . GLY A 1 217 ? 16.791 10.617 -11.889 1.00 51.22 217 GLY A N 1
ATOM 1655 C CA . GLY A 1 217 ? 17.894 10.738 -12.835 1.00 51.22 217 GLY A CA 1
ATOM 1656 C C . GLY A 1 217 ? 19.072 9.815 -12.512 1.00 51.22 217 GLY A C 1
ATOM 1657 O O . GLY A 1 217 ? 20.127 9.961 -13.123 1.00 51.22 217 GLY A O 1
ATOM 1658 N N . HIS A 1 218 ? 18.917 8.865 -11.585 1.00 50.44 218 HIS A N 1
ATOM 1659 C CA . HIS A 1 218 ? 19.956 7.886 -11.289 1.00 50.44 218 HIS A CA 1
ATOM 1660 C C . HIS A 1 218 ? 20.123 6.862 -12.418 1.00 50.44 218 HIS A C 1
ATOM 1662 O O . HIS A 1 218 ? 21.254 6.423 -12.644 1.00 50.44 218 HIS A O 1
ATOM 1668 N N . LEU A 1 219 ? 19.058 6.551 -13.178 1.00 49.78 219 LEU A N 1
ATOM 1669 C CA . LEU A 1 219 ? 19.140 5.613 -14.302 1.00 49.78 219 LEU A CA 1
ATOM 1670 C C . LEU A 1 219 ? 18.705 6.184 -15.664 1.00 49.78 219 LEU A C 1
ATOM 1672 O O . LEU A 1 219 ? 19.382 5.868 -16.634 1.00 49.78 219 LEU A O 1
ATOM 1676 N N . PHE A 1 220 ? 17.721 7.089 -15.807 1.00 54.03 220 PHE A N 1
ATOM 1677 C CA . PHE A 1 220 ? 17.391 7.650 -17.142 1.00 54.03 220 PHE A CA 1
ATOM 1678 C C . PHE A 1 220 ? 16.710 9.012 -17.109 1.00 54.03 220 PHE A C 1
ATOM 1680 O O . PHE A 1 220 ? 15.887 9.280 -16.254 1.00 54.03 220 PHE A O 1
ATOM 1687 N N . ASN A 1 221 ? 16.971 9.843 -18.117 1.00 51.09 221 ASN A N 1
ATOM 1688 C CA . ASN A 1 221 ? 16.059 10.912 -18.537 1.00 51.09 221 ASN A CA 1
ATOM 1689 C C . ASN A 1 221 ? 15.782 10.841 -20.054 1.00 51.09 221 ASN A C 1
ATOM 1691 O O . ASN A 1 221 ? 14.658 11.144 -20.461 1.00 51.09 221 ASN A O 1
ATOM 1695 N N . SER A 1 222 ? 16.781 10.394 -20.831 1.00 55.59 222 SER A N 1
ATOM 1696 C CA . SER A 1 222 ? 16.767 9.936 -22.236 1.00 55.59 222 SER A CA 1
ATOM 1697 C C . SER A 1 222 ? 18.051 9.127 -22.533 1.00 55.59 222 SER A C 1
ATOM 1699 O O . SER A 1 222 ? 18.945 9.097 -21.677 1.00 55.59 222 SER A O 1
ATOM 1701 N N . LEU A 1 223 ? 18.199 8.540 -23.733 1.00 51.44 223 LEU A N 1
ATOM 1702 C CA . LEU A 1 223 ? 19.361 7.746 -24.203 1.00 51.44 223 LEU A CA 1
ATOM 1703 C C . LEU A 1 223 ? 20.749 8.410 -24.056 1.00 51.44 223 LEU A C 1
ATOM 1705 O O . LEU A 1 223 ? 21.779 7.765 -24.251 1.00 51.44 223 LEU A O 1
ATOM 1709 N N . PHE A 1 224 ? 20.818 9.679 -23.650 1.00 50.59 224 PHE A N 1
ATOM 1710 C CA . PHE A 1 224 ? 22.065 10.441 -23.539 1.00 50.59 224 PHE A CA 1
ATOM 1711 C C . PHE A 1 224 ? 22.174 11.320 -22.288 1.00 50.59 224 PHE A C 1
ATOM 1713 O O . PHE A 1 224 ? 23.207 11.957 -22.083 1.00 50.59 224 PHE A O 1
ATOM 1720 N N . SER A 1 225 ? 21.143 11.387 -21.443 1.00 59.12 225 SER A N 1
ATOM 1721 C CA . SER A 1 225 ? 21.071 12.394 -20.375 1.00 59.12 225 SER A CA 1
ATOM 1722 C C . SER A 1 225 ? 22.045 12.143 -19.219 1.00 59.12 225 SER A C 1
ATOM 1724 O O . SER A 1 225 ? 22.606 13.095 -18.684 1.00 59.12 225 SER A O 1
ATOM 1726 N N . ASN A 1 226 ? 22.271 10.872 -18.862 1.00 61.84 226 ASN A N 1
ATOM 1727 C CA . ASN A 1 226 ? 23.095 10.456 -17.713 1.00 61.84 226 ASN A CA 1
ATOM 1728 C C . ASN A 1 226 ? 24.299 9.580 -18.117 1.00 61.84 226 ASN A C 1
ATOM 1730 O O . ASN A 1 226 ? 25.011 9.046 -17.268 1.00 61.84 226 ASN A O 1
ATOM 1734 N N . GLY A 1 227 ? 24.548 9.453 -19.425 1.00 70.62 227 GLY A N 1
ATOM 1735 C CA . GLY A 1 227 ? 25.630 8.651 -19.998 1.00 70.62 227 GLY A CA 1
ATOM 1736 C C . GLY A 1 227 ? 25.275 7.177 -20.229 1.00 70.62 227 GLY A C 1
ATOM 1737 O O . GLY A 1 227 ? 24.413 6.598 -19.572 1.00 70.62 227 GLY A O 1
ATOM 1738 N N . LEU A 1 228 ? 25.988 6.555 -21.172 1.00 77.94 228 LEU A N 1
ATOM 1739 C CA . LEU A 1 228 ? 25.697 5.210 -21.686 1.00 77.94 228 LEU A CA 1
ATOM 1740 C C . LEU A 1 228 ? 25.812 4.099 -20.626 1.00 77.94 228 LEU A C 1
ATOM 1742 O O . LEU A 1 228 ? 25.070 3.126 -20.658 1.00 77.94 228 LEU A O 1
ATOM 1746 N N . THR A 1 229 ? 26.710 4.255 -19.649 1.00 78.75 229 THR A N 1
ATOM 1747 C CA . THR A 1 229 ? 26.851 3.310 -18.528 1.00 78.75 229 THR A CA 1
ATOM 1748 C C . THR A 1 229 ? 25.644 3.340 -17.592 1.00 78.75 229 THR A C 1
ATOM 1750 O O . THR A 1 229 ? 25.194 2.288 -17.154 1.00 78.75 229 THR A O 1
ATOM 1753 N N . SER A 1 230 ? 25.097 4.525 -17.301 1.00 74.75 230 SER A N 1
ATOM 1754 C CA . SER A 1 230 ? 23.858 4.653 -16.520 1.00 74.75 230 SER A CA 1
ATOM 1755 C C . SER A 1 230 ? 22.697 3.998 -17.277 1.00 74.75 230 SER A C 1
ATOM 1757 O O . SER A 1 230 ? 21.966 3.201 -16.693 1.00 74.75 230 SER A O 1
ATOM 1759 N N . TYR A 1 231 ? 22.650 4.204 -18.601 1.00 78.75 231 TYR A N 1
ATOM 1760 C CA . TYR A 1 231 ? 21.670 3.572 -19.480 1.00 78.75 231 TYR A CA 1
ATOM 1761 C C . TYR A 1 231 ? 21.747 2.033 -19.446 1.00 78.75 231 TYR A C 1
ATOM 1763 O O . TYR A 1 231 ? 20.751 1.336 -19.279 1.00 78.75 231 TYR A O 1
ATOM 1771 N N . GLN A 1 232 ? 22.953 1.474 -19.542 1.00 83.75 232 GLN A N 1
ATOM 1772 C CA . GLN A 1 232 ? 23.167 0.030 -19.449 1.00 83.75 232 GLN A CA 1
ATOM 1773 C C . GLN A 1 232 ? 22.790 -0.544 -18.076 1.00 83.75 232 GLN A C 1
ATOM 1775 O O . GLN A 1 232 ? 22.156 -1.599 -18.003 1.00 83.75 232 GLN A O 1
ATOM 1780 N N . ASN A 1 233 ? 23.183 0.130 -16.992 1.00 80.50 233 ASN A N 1
ATOM 1781 C CA . ASN A 1 233 ? 22.873 -0.315 -15.634 1.00 80.50 233 ASN A CA 1
ATOM 1782 C C . ASN A 1 233 ? 21.366 -0.362 -15.406 1.00 80.50 233 ASN A C 1
ATOM 1784 O O . ASN A 1 233 ? 20.862 -1.309 -14.812 1.00 80.50 233 ASN A O 1
ATOM 1788 N N . GLY A 1 234 ? 20.652 0.642 -15.906 1.00 80.75 234 GLY A N 1
ATOM 1789 C CA . GLY A 1 234 ? 19.217 0.697 -15.747 1.00 80.75 234 GLY A CA 1
ATOM 1790 C C . GLY A 1 234 ? 18.475 -0.339 -16.579 1.00 80.75 234 GLY A C 1
ATOM 1791 O O . GLY A 1 234 ? 17.540 -0.930 -16.057 1.00 80.75 234 GLY A O 1
ATOM 1792 N N . LEU A 1 235 ? 18.932 -0.644 -17.801 1.00 85.75 235 LEU A N 1
ATOM 1793 C CA . LEU A 1 235 ? 18.402 -1.777 -18.566 1.00 85.75 235 LEU A CA 1
ATOM 1794 C C . LEU A 1 235 ? 18.605 -3.082 -17.803 1.00 85.75 235 LEU A C 1
ATOM 1796 O O . LEU A 1 235 ? 17.661 -3.833 -17.628 1.00 85.75 235 LEU A O 1
ATOM 1800 N N . THR A 1 236 ? 19.817 -3.316 -17.296 1.00 85.06 236 THR A N 1
ATOM 1801 C CA . THR A 1 236 ? 20.146 -4.547 -16.560 1.00 85.06 236 THR A CA 1
ATOM 1802 C C . THR A 1 236 ? 19.284 -4.702 -15.305 1.00 85.06 236 THR A C 1
ATOM 1804 O O . THR A 1 236 ? 18.776 -5.783 -15.029 1.00 85.06 236 THR A O 1
ATOM 1807 N N . TRP A 1 237 ? 19.120 -3.621 -14.537 1.00 83.88 237 TRP A N 1
ATOM 1808 C CA . TRP A 1 237 ? 18.330 -3.636 -13.309 1.00 83.88 237 TRP A CA 1
ATOM 1809 C C . TRP A 1 237 ? 16.837 -3.815 -13.586 1.00 83.88 237 TRP A C 1
ATOM 1811 O O . TRP A 1 237 ? 16.215 -4.695 -12.999 1.00 83.88 237 TRP A O 1
ATOM 1821 N N . ILE A 1 238 ? 16.272 -3.001 -14.484 1.00 87.25 238 ILE A N 1
ATOM 1822 C CA . ILE A 1 238 ? 14.838 -3.025 -14.781 1.00 87.25 238 ILE A CA 1
ATOM 1823 C C . ILE A 1 238 ? 14.451 -4.341 -15.459 1.00 87.25 238 ILE A C 1
ATOM 1825 O O . ILE A 1 238 ? 13.444 -4.919 -15.072 1.00 87.25 238 ILE A O 1
ATOM 1829 N N . ASP A 1 239 ? 15.255 -4.860 -16.390 1.00 88.50 239 ASP A N 1
ATOM 1830 C CA . ASP A 1 239 ? 15.044 -6.186 -16.991 1.00 88.50 239 ASP A CA 1
ATOM 1831 C C . ASP A 1 239 ? 15.026 -7.288 -15.920 1.00 88.50 239 ASP A C 1
ATOM 1833 O O . ASP A 1 239 ? 14.122 -8.123 -15.888 1.00 88.50 239 ASP A O 1
ATOM 1837 N N . GLY A 1 240 ? 15.975 -7.231 -14.979 1.00 87.44 240 GLY A N 1
ATOM 1838 C CA . GLY A 1 240 ? 16.052 -8.159 -13.855 1.00 87.44 240 GLY A CA 1
ATOM 1839 C C . GLY A 1 240 ? 14.789 -8.153 -12.990 1.00 87.44 240 GLY A C 1
ATOM 1840 O O . GLY A 1 240 ? 14.171 -9.197 -12.798 1.00 87.44 240 GLY A O 1
ATOM 1841 N N . ILE A 1 241 ? 14.379 -6.989 -12.479 1.00 87.12 241 ILE A N 1
ATOM 1842 C CA . ILE A 1 241 ? 13.192 -6.899 -11.607 1.00 87.12 241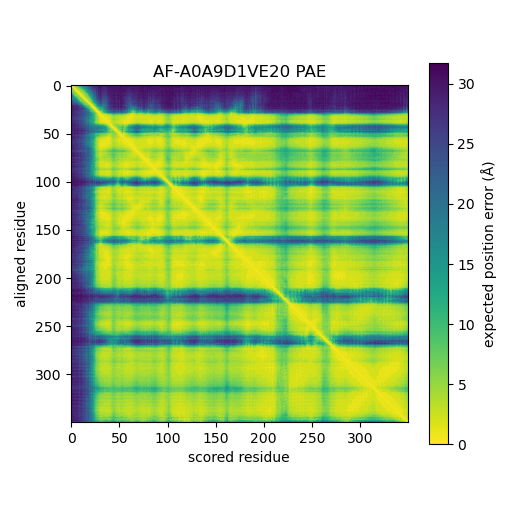 ILE A CA 1
ATOM 1843 C C . ILE A 1 241 ? 11.884 -7.139 -12.370 1.00 87.12 241 ILE A C 1
ATOM 1845 O O . ILE A 1 241 ? 10.908 -7.587 -11.779 1.00 87.12 241 ILE A O 1
ATOM 1849 N N . THR A 1 242 ? 11.846 -6.846 -13.672 1.00 87.94 242 THR A N 1
ATOM 1850 C CA . THR A 1 242 ? 10.640 -7.002 -14.497 1.00 87.94 242 THR A CA 1
ATOM 1851 C C . THR A 1 242 ? 10.324 -8.470 -14.726 1.00 87.94 242 THR A C 1
ATOM 1853 O O . THR A 1 242 ? 9.163 -8.854 -14.595 1.00 87.94 242 THR A O 1
ATOM 1856 N N . ASN A 1 243 ? 11.352 -9.262 -15.047 1.00 86.94 243 ASN A N 1
ATOM 1857 C CA . ASN A 1 243 ? 11.210 -10.673 -15.395 1.00 86.94 243 ASN A CA 1
ATOM 1858 C C . ASN A 1 243 ? 11.291 -11.604 -14.184 1.00 86.94 243 ASN A C 1
ATOM 1860 O O . ASN A 1 243 ? 10.706 -12.681 -14.209 1.00 86.94 243 ASN A O 1
ATOM 1864 N N . TYR A 1 244 ? 12.023 -11.207 -13.141 1.00 87.44 244 TYR A N 1
ATOM 1865 C CA . TYR A 1 244 ? 12.315 -12.095 -12.019 1.00 87.44 244 TYR A CA 1
ATOM 1866 C C . TYR A 1 244 ? 12.004 -11.503 -10.648 1.00 87.44 244 TYR A C 1
ATOM 1868 O O . TYR A 1 244 ? 12.076 -12.226 -9.660 1.00 87.44 244 TYR A O 1
ATOM 1876 N N . GLY A 1 245 ? 11.691 -10.213 -10.546 1.00 88.69 245 GLY A N 1
ATOM 1877 C CA . GLY A 1 245 ? 11.382 -9.596 -9.261 1.00 88.69 245 GLY A CA 1
ATOM 1878 C C . GLY A 1 245 ? 10.056 -10.106 -8.705 1.00 88.69 245 GLY A C 1
ATOM 1879 O O . GLY A 1 245 ? 9.045 -10.113 -9.406 1.00 88.69 245 GLY A O 1
ATOM 1880 N N . VAL A 1 246 ? 10.057 -10.488 -7.430 1.00 90.19 246 VAL A N 1
ATOM 1881 C CA . VAL A 1 246 ? 8.839 -10.767 -6.665 1.00 90.19 246 VAL A CA 1
ATOM 1882 C C . VAL A 1 246 ? 8.608 -9.594 -5.724 1.00 90.19 246 VAL A C 1
ATOM 1884 O O . VAL A 1 246 ? 9.463 -9.268 -4.897 1.00 90.19 246 VAL A O 1
ATOM 1887 N N . PHE A 1 247 ? 7.467 -8.932 -5.886 1.00 91.94 247 PHE A N 1
ATOM 1888 C CA . PHE A 1 247 ? 7.107 -7.744 -5.122 1.00 91.94 247 PHE A CA 1
ATOM 1889 C C . PHE A 1 247 ? 6.104 -8.098 -4.025 1.00 91.94 247 PHE A C 1
ATOM 1891 O O . PHE A 1 247 ? 5.166 -8.854 -4.261 1.00 91.94 247 PHE A O 1
ATOM 1898 N N . SER A 1 248 ? 6.312 -7.519 -2.848 1.00 92.81 248 SER A N 1
ATOM 1899 C CA . SER A 1 248 ? 5.313 -7.380 -1.793 1.00 92.81 248 SER A CA 1
ATOM 1900 C C . SER A 1 248 ? 4.630 -6.017 -1.908 1.00 92.81 248 SER A C 1
ATOM 1902 O O . SER A 1 248 ? 5.047 -5.151 -2.683 1.00 92.81 248 SER A O 1
ATOM 1904 N N . VAL A 1 249 ? 3.616 -5.772 -1.082 1.00 92.38 249 VAL A 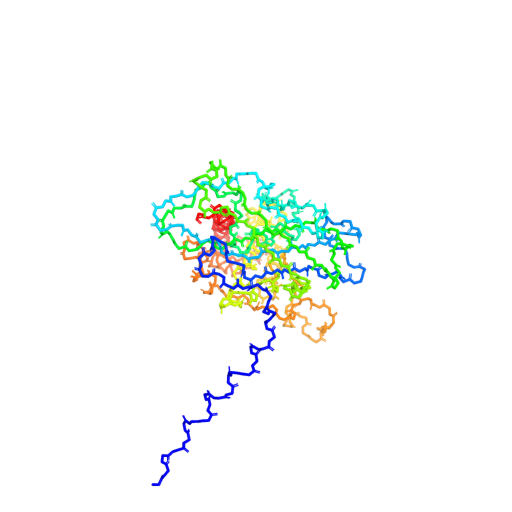N 1
ATOM 1905 C CA . VAL A 1 249 ? 2.991 -4.450 -0.944 1.00 92.38 249 VAL A CA 1
ATOM 1906 C C . VAL A 1 249 ? 3.965 -3.374 -0.431 1.00 92.38 249 VAL A C 1
ATOM 1908 O O . VAL A 1 249 ? 3.809 -2.184 -0.729 1.00 92.38 249 VAL A O 1
ATOM 1911 N N . THR A 1 250 ? 5.012 -3.772 0.294 1.00 89.50 250 THR A N 1
ATOM 1912 C CA . THR A 1 250 ? 6.004 -2.860 0.885 1.00 89.50 250 THR A CA 1
ATOM 1913 C C . THR A 1 250 ? 7.234 -2.637 0.006 1.00 89.50 250 THR A C 1
ATOM 1915 O O . THR A 1 250 ? 7.838 -1.566 0.079 1.00 89.50 250 THR A O 1
ATOM 1918 N N . GLY A 1 251 ? 7.579 -3.567 -0.892 1.00 88.12 251 GLY A N 1
ATOM 1919 C CA . GLY A 1 251 ? 8.767 -3.426 -1.733 1.00 88.12 251 GLY A CA 1
ATOM 1920 C C . GLY A 1 251 ? 9.087 -4.621 -2.625 1.00 88.12 251 GLY A C 1
ATOM 1921 O O . GLY A 1 251 ? 8.258 -5.481 -2.897 1.00 88.12 251 GLY A O 1
ATOM 1922 N N . LEU A 1 252 ? 10.327 -4.659 -3.117 1.00 87.38 252 LEU A N 1
ATOM 1923 C CA . LEU A 1 252 ? 10.881 -5.842 -3.775 1.00 87.38 252 LEU A CA 1
ATOM 1924 C C . LEU A 1 252 ? 11.283 -6.849 -2.688 1.00 87.38 252 LEU A C 1
ATOM 1926 O O . LEU A 1 252 ? 12.290 -6.641 -2.016 1.00 87.38 252 LEU A O 1
ATOM 1930 N N . ALA A 1 253 ? 10.508 -7.922 -2.531 1.00 87.50 253 ALA A N 1
ATOM 1931 C CA . ALA A 1 253 ? 10.750 -8.959 -1.525 1.00 87.50 253 ALA A CA 1
ATOM 1932 C C . ALA A 1 253 ? 11.924 -9.877 -1.904 1.00 87.50 253 ALA A C 1
ATOM 1934 O O . ALA A 1 253 ? 12.616 -10.420 -1.046 1.00 87.50 253 ALA A O 1
ATOM 1935 N N . GLY A 1 254 ? 12.180 -10.042 -3.203 1.00 86.75 254 GLY A N 1
ATOM 1936 C CA . GLY A 1 254 ? 13.302 -10.834 -3.690 1.00 86.75 254 GLY A CA 1
ATOM 1937 C C . GLY A 1 254 ? 13.254 -11.065 -5.193 1.00 86.75 254 GLY A C 1
ATOM 1938 O O . GLY A 1 254 ? 12.514 -10.400 -5.917 1.00 86.75 254 GLY A O 1
ATOM 1939 N N . MET A 1 255 ? 14.051 -12.024 -5.662 1.00 86.06 255 MET A N 1
ATOM 1940 C CA . MET A 1 255 ? 14.031 -12.488 -7.052 1.00 86.06 255 MET A CA 1
ATOM 1941 C C . MET A 1 255 ? 13.619 -13.962 -7.093 1.00 86.06 255 MET A C 1
ATOM 1943 O O . MET A 1 255 ? 13.905 -14.711 -6.159 1.00 86.06 255 MET A O 1
ATOM 1947 N N . SER A 1 256 ? 12.965 -14.376 -8.173 1.00 84.00 256 SER A N 1
ATOM 1948 C CA . SER A 1 256 ? 12.497 -15.744 -8.381 1.00 84.00 256 SER A CA 1
ATOM 1949 C C . SER A 1 256 ? 13.651 -16.747 -8.508 1.00 84.00 256 SER A C 1
ATOM 1951 O O . SER A 1 256 ? 14.794 -16.385 -8.805 1.00 84.00 256 SER A O 1
ATOM 1953 N N . GLU A 1 257 ? 13.344 -18.037 -8.331 1.00 78.00 257 GLU A N 1
ATOM 1954 C CA . GLU A 1 257 ? 14.302 -19.140 -8.515 1.00 78.00 257 GLU A CA 1
ATOM 1955 C C . GLU A 1 257 ? 14.988 -19.080 -9.890 1.00 78.00 257 GLU A C 1
ATOM 1957 O O . GLU A 1 257 ? 16.192 -19.314 -9.999 1.00 78.00 257 GLU A O 1
ATOM 1962 N N . GLU A 1 258 ? 14.258 -18.678 -10.935 1.00 81.06 258 GLU A N 1
ATOM 1963 C CA . GLU A 1 258 ? 14.784 -18.548 -12.298 1.00 81.06 258 GLU A CA 1
ATOM 1964 C C . GLU A 1 258 ? 15.960 -17.562 -12.403 1.00 81.06 258 GLU A C 1
ATOM 1966 O O . GLU A 1 258 ? 16.852 -17.764 -13.229 1.00 81.06 258 GLU A O 1
ATOM 1971 N N . PHE A 1 259 ? 16.011 -16.536 -11.547 1.00 81.00 259 PHE A N 1
ATOM 1972 C CA . PHE A 1 259 ? 17.123 -15.584 -11.509 1.00 81.00 259 PHE A CA 1
ATOM 1973 C C . PHE A 1 259 ? 18.399 -16.190 -10.920 1.00 81.00 259 PHE A C 1
ATOM 1975 O O . PHE A 1 259 ? 19.499 -15.956 -11.426 1.00 81.00 259 PHE A O 1
ATOM 1982 N N . TYR A 1 260 ? 18.264 -16.954 -9.835 1.00 72.75 260 TYR A N 1
ATOM 1983 C CA . TYR A 1 260 ? 19.402 -17.506 -9.097 1.00 72.75 260 TYR A CA 1
ATOM 1984 C C . TYR A 1 260 ? 19.864 -18.870 -9.631 1.00 72.75 260 TYR A C 1
ATOM 1986 O O . TYR A 1 260 ? 21.027 -19.241 -9.438 1.00 72.75 260 TYR A O 1
ATOM 1994 N N . GLY A 1 261 ? 18.991 -19.609 -10.322 1.00 72.38 261 GLY A N 1
ATOM 1995 C CA . GLY A 1 261 ? 19.261 -20.963 -10.803 1.00 72.38 261 GLY A CA 1
ATOM 1996 C C . GLY A 1 261 ? 19.738 -21.881 -9.673 1.00 72.38 261 GLY A C 1
ATOM 1997 O O . GLY A 1 261 ? 19.213 -21.849 -8.566 1.00 72.38 261 GLY A O 1
ATOM 1998 N N . ASP A 1 262 ? 20.807 -22.647 -9.915 1.00 66.31 262 ASP A N 1
ATOM 1999 C CA . ASP A 1 262 ? 21.390 -23.583 -8.933 1.00 66.31 262 ASP A CA 1
ATOM 2000 C C . ASP A 1 262 ? 21.945 -22.909 -7.653 1.00 66.31 262 ASP A C 1
ATOM 2002 O O . ASP A 1 262 ? 22.384 -23.603 -6.734 1.00 66.31 262 ASP A O 1
ATOM 2006 N N . ALA A 1 263 ? 22.000 -21.573 -7.603 1.00 62.88 263 ALA A N 1
ATOM 2007 C CA . ALA A 1 263 ? 22.427 -20.805 -6.434 1.00 62.88 263 ALA A CA 1
ATOM 2008 C C . ALA A 1 263 ? 21.254 -20.324 -5.560 1.00 62.88 263 ALA A C 1
ATOM 2010 O O . ALA A 1 263 ? 21.496 -19.587 -4.604 1.00 62.88 263 ALA A O 1
ATOM 2011 N N . PHE A 1 264 ? 20.014 -20.713 -5.883 1.00 61.44 264 PHE A N 1
ATOM 2012 C CA . PHE A 1 264 ? 18.845 -20.406 -5.065 1.00 61.44 264 PHE A CA 1
ATOM 2013 C C . PHE A 1 264 ? 18.944 -21.132 -3.717 1.00 61.44 264 PHE A C 1
ATOM 2015 O O . PHE A 1 264 ? 18.978 -22.362 -3.649 1.00 61.44 264 PHE A O 1
ATOM 2022 N N . ASP A 1 265 ? 19.047 -20.356 -2.643 1.00 61.12 265 ASP A N 1
ATOM 2023 C CA . ASP A 1 265 ? 19.000 -20.843 -1.270 1.00 61.12 265 ASP A CA 1
ATOM 2024 C C . ASP A 1 265 ? 17.592 -20.556 -0.743 1.00 61.12 265 ASP A C 1
ATOM 2026 O O . ASP A 1 265 ? 17.247 -19.394 -0.528 1.00 61.12 265 ASP A O 1
ATOM 2030 N N . GLU A 1 266 ? 16.777 -21.603 -0.558 1.00 55.16 266 GLU A N 1
ATOM 2031 C CA . GLU A 1 266 ? 15.378 -21.506 -0.092 1.00 55.16 266 GLU A CA 1
ATOM 2032 C C . GLU A 1 266 ? 15.242 -20.710 1.224 1.00 55.16 266 GLU A C 1
ATOM 2034 O O . GLU A 1 266 ? 14.164 -20.222 1.537 1.00 55.16 266 GLU A O 1
ATOM 2039 N N . GLY A 1 267 ? 16.329 -20.541 1.990 1.00 52.69 267 GLY A N 1
ATOM 2040 C CA . GLY A 1 267 ? 16.355 -19.766 3.233 1.00 52.69 267 GLY A CA 1
ATOM 2041 C C . GLY A 1 267 ? 16.698 -18.274 3.105 1.00 52.69 267 GLY A C 1
ATOM 2042 O O . GLY A 1 267 ? 16.941 -17.655 4.139 1.00 52.69 267 GLY A O 1
ATOM 2043 N N . GLN A 1 268 ? 16.797 -17.701 1.895 1.00 51.41 268 GLN A N 1
ATOM 2044 C CA . GLN A 1 268 ? 17.231 -16.303 1.689 1.00 51.41 268 GLN A CA 1
ATOM 2045 C C . GLN A 1 268 ? 16.179 -15.351 1.094 1.00 51.41 268 GLN A C 1
ATOM 2047 O O . GLN A 1 268 ? 16.492 -14.175 0.913 1.00 51.41 268 GLN A O 1
ATOM 2052 N N . SER A 1 269 ? 14.961 -15.801 0.788 1.00 56.62 269 SER A N 1
ATOM 2053 C CA . SER A 1 269 ? 13.964 -14.957 0.113 1.00 56.62 269 SER A CA 1
ATOM 2054 C C . SER A 1 269 ? 12.601 -14.967 0.808 1.00 56.62 269 SER A C 1
ATOM 2056 O O . SER A 1 269 ? 11.947 -16.007 0.829 1.00 56.62 269 SER A O 1
ATOM 2058 N N . ASP A 1 270 ? 12.128 -13.793 1.243 1.00 64.69 270 ASP A N 1
ATOM 2059 C CA . ASP A 1 270 ? 10.781 -13.520 1.803 1.00 64.69 270 ASP A CA 1
ATOM 2060 C C . ASP A 1 270 ? 9.638 -13.636 0.769 1.00 64.69 270 ASP A C 1
ATOM 2062 O O . ASP A 1 270 ? 8.564 -13.043 0.890 1.00 64.69 270 ASP A O 1
ATOM 2066 N N . ILE A 1 271 ? 9.862 -14.400 -0.299 1.00 78.19 271 ILE A N 1
ATOM 2067 C CA . ILE A 1 271 ? 8.956 -14.501 -1.445 1.00 78.19 271 ILE A CA 1
ATOM 2068 C C . ILE A 1 271 ? 7.931 -15.630 -1.291 1.00 78.19 271 ILE A C 1
ATOM 2070 O O . ILE A 1 271 ? 6.994 -15.710 -2.082 1.00 78.19 271 ILE A O 1
ATOM 2074 N N . GLU A 1 272 ? 8.090 -16.519 -0.302 1.00 82.12 272 GLU A N 1
ATOM 2075 C CA . GLU A 1 272 ? 7.180 -17.654 -0.113 1.00 82.12 272 GLU A CA 1
ATOM 2076 C C . GLU A 1 272 ? 5.757 -17.160 0.170 1.00 82.12 272 GLU A C 1
ATOM 2078 O O . GLU A 1 272 ? 5.515 -16.440 1.134 1.00 82.12 272 GLU A O 1
ATOM 2083 N N . GLY A 1 273 ? 4.793 -17.551 -0.665 1.00 83.50 273 GLY A N 1
ATOM 2084 C CA . GLY A 1 273 ? 3.392 -17.143 -0.533 1.00 83.50 273 GLY A CA 1
ATOM 2085 C C . GLY A 1 273 ? 3.034 -15.809 -1.195 1.00 83.50 273 GLY A C 1
ATOM 2086 O O . GLY A 1 273 ? 1.856 -15.465 -1.196 1.00 83.50 273 GLY A O 1
ATOM 2087 N N . LEU A 1 274 ? 3.994 -15.096 -1.799 1.00 91.00 274 LEU A N 1
ATOM 2088 C CA . LEU A 1 274 ? 3.692 -13.948 -2.656 1.00 91.00 274 LEU A CA 1
ATOM 2089 C C . LEU A 1 274 ? 3.371 -14.415 -4.085 1.00 91.00 274 LEU A C 1
ATOM 2091 O O . LEU A 1 274 ? 4.095 -15.253 -4.635 1.00 91.00 274 LEU A O 1
ATOM 2095 N N . PRO A 1 275 ? 2.304 -13.889 -4.708 1.00 91.50 275 PRO A N 1
ATOM 2096 C CA . PRO A 1 275 ? 1.947 -14.259 -6.068 1.00 91.50 275 PRO A CA 1
ATOM 2097 C C . PRO A 1 275 ? 2.868 -13.631 -7.115 1.00 91.50 275 PRO A C 1
ATOM 2099 O O . PRO A 1 275 ? 3.489 -12.587 -6.906 1.00 91.50 275 PRO A O 1
ATOM 2102 N N . ALA A 1 276 ? 2.928 -14.269 -8.284 1.00 88.81 276 ALA A N 1
ATOM 2103 C CA . ALA A 1 276 ? 3.593 -13.700 -9.447 1.00 88.81 276 ALA A CA 1
ATOM 2104 C C . ALA A 1 276 ? 2.791 -12.512 -9.999 1.00 88.81 276 ALA A C 1
ATOM 2106 O O . ALA A 1 276 ? 1.565 -12.481 -9.920 1.00 88.81 276 ALA A O 1
ATOM 2107 N N . PHE A 1 277 ? 3.488 -11.546 -10.596 1.00 92.06 277 PHE A N 1
ATOM 2108 C CA . PHE A 1 277 ? 2.837 -10.407 -11.235 1.00 92.06 277 PHE A CA 1
ATOM 2109 C C . PHE A 1 277 ? 1.960 -10.843 -12.418 1.00 92.06 277 PHE A C 1
ATOM 2111 O O . PHE A 1 277 ? 2.408 -11.593 -13.287 1.00 92.06 277 PHE A O 1
ATOM 2118 N N . ASP A 1 278 ? 0.748 -10.292 -12.481 1.00 94.44 278 ASP A N 1
ATOM 2119 C CA . ASP A 1 278 ? -0.180 -10.447 -13.598 1.00 94.44 278 ASP A CA 1
ATOM 2120 C C . ASP A 1 278 ? -0.843 -9.097 -13.922 1.00 94.44 278 ASP A C 1
ATOM 2122 O O . ASP A 1 278 ? -1.634 -8.563 -13.142 1.00 94.44 278 ASP A O 1
ATOM 2126 N N . ALA A 1 279 ? -0.522 -8.536 -15.089 1.00 94.31 279 ALA A N 1
ATOM 2127 C CA . ALA A 1 279 ? -1.050 -7.249 -15.530 1.00 94.31 279 ALA A CA 1
ATOM 2128 C C . ALA A 1 279 ? -2.568 -7.276 -15.783 1.00 94.31 279 ALA A C 1
ATOM 2130 O O . ALA A 1 279 ? -3.230 -6.253 -15.600 1.00 94.31 279 ALA A O 1
ATOM 2131 N N . GLU A 1 280 ? -3.135 -8.418 -16.193 1.00 96.12 280 GLU A N 1
ATOM 2132 C CA . GLU A 1 280 ? -4.577 -8.543 -16.430 1.00 96.12 280 GLU A CA 1
ATOM 2133 C C . GLU A 1 280 ? -5.348 -8.465 -15.110 1.00 96.12 280 GLU A C 1
ATOM 2135 O O . GLU A 1 280 ? -6.391 -7.812 -15.045 1.00 96.12 280 GLU A O 1
ATOM 2140 N N . VAL A 1 281 ? -4.800 -9.059 -14.045 1.00 96.88 281 VAL A N 1
ATOM 2141 C CA . VAL A 1 281 ? -5.357 -8.980 -12.687 1.00 96.88 281 VAL A CA 1
ATOM 2142 C C . VAL A 1 281 ? -5.370 -7.536 -12.185 1.00 96.88 281 VAL A C 1
ATOM 2144 O O . VAL A 1 281 ? -6.405 -7.061 -11.713 1.00 96.88 281 VAL A O 1
ATOM 2147 N N . VAL A 1 282 ? -4.258 -6.810 -12.338 1.00 96.31 282 VAL A N 1
ATOM 2148 C CA . VAL A 1 282 ? -4.183 -5.396 -11.931 1.00 96.31 282 VAL A CA 1
ATOM 2149 C C . VAL A 1 282 ? -5.159 -4.539 -12.739 1.00 96.31 282 VAL A C 1
ATOM 2151 O O . VAL A 1 282 ? -5.909 -3.750 -12.166 1.00 96.31 282 VAL A O 1
ATOM 2154 N N . GLN A 1 283 ? -5.198 -4.713 -14.064 1.00 95.62 283 GLN A N 1
ATOM 2155 C CA . GLN A 1 283 ? -6.099 -3.957 -14.937 1.00 95.62 283 GLN A CA 1
ATOM 2156 C C . GLN A 1 283 ? -7.576 -4.242 -14.631 1.00 95.62 283 GLN A C 1
ATOM 2158 O O . GLN A 1 283 ? -8.405 -3.341 -14.753 1.00 95.62 283 GLN A O 1
ATOM 2163 N N . ALA A 1 284 ? -7.920 -5.470 -14.232 1.00 95.12 284 ALA A N 1
ATOM 2164 C CA . ALA A 1 284 ? -9.280 -5.825 -13.840 1.00 95.12 284 ALA A CA 1
ATOM 2165 C C . ALA A 1 284 ? -9.713 -5.131 -12.539 1.00 95.12 284 ALA A C 1
ATOM 2167 O O . ALA A 1 284 ? -10.878 -4.747 -12.425 1.00 95.12 284 ALA A O 1
ATOM 2168 N N . ARG A 1 285 ? -8.792 -4.952 -11.580 1.00 91.19 285 ARG A N 1
ATOM 2169 C CA . ARG A 1 285 ? -9.061 -4.230 -10.327 1.00 91.19 285 ARG A CA 1
ATOM 2170 C C . ARG A 1 285 ? -9.104 -2.714 -10.528 1.00 91.19 285 ARG A C 1
ATOM 2172 O O . ARG A 1 285 ? -9.945 -2.055 -9.929 1.00 91.19 285 ARG A O 1
ATOM 2179 N N . TYR A 1 286 ? -8.241 -2.183 -11.394 1.00 92.06 286 TYR A N 1
ATOM 2180 C CA . TYR A 1 286 ? -8.127 -0.752 -11.681 1.00 92.06 286 TYR A CA 1
ATOM 2181 C C . TYR A 1 286 ? -8.363 -0.455 -13.172 1.00 92.06 286 TYR A C 1
ATOM 2183 O O . TYR A 1 286 ? -7.419 -0.138 -13.902 1.00 92.06 286 TYR A O 1
ATOM 2191 N N . PRO A 1 287 ? -9.615 -0.550 -13.661 1.00 93.19 287 PRO A N 1
ATOM 2192 C CA . PRO A 1 287 ? -9.928 -0.428 -15.087 1.00 93.19 287 PRO A CA 1
ATOM 2193 C C . PRO A 1 287 ? -9.639 0.960 -15.674 1.00 93.19 287 PRO A C 1
ATOM 2195 O O . PRO A 1 287 ? -9.439 1.074 -16.882 1.00 93.19 287 PRO A O 1
ATOM 2198 N N . ASP A 1 288 ? -9.604 1.997 -14.836 1.00 93.81 288 ASP A N 1
ATOM 2199 C CA . ASP A 1 288 ? -9.381 3.383 -15.258 1.00 93.81 288 ASP A CA 1
ATOM 2200 C C . ASP A 1 288 ? -7.899 3.798 -15.237 1.00 93.81 288 ASP A C 1
ATOM 2202 O O . ASP A 1 288 ? -7.551 4.877 -15.722 1.00 93.81 288 ASP A O 1
ATOM 2206 N N . LEU A 1 289 ? -7.013 2.950 -14.701 1.00 94.81 289 LEU A N 1
ATOM 2207 C CA . LEU A 1 289 ? -5.574 3.204 -14.698 1.00 94.81 289 LEU A CA 1
ATOM 2208 C C . LEU A 1 289 ? -4.914 2.670 -15.984 1.00 94.81 289 LEU A C 1
ATOM 2210 O O . LEU A 1 289 ? -5.311 1.613 -16.484 1.00 94.81 289 LEU A O 1
ATOM 2214 N N . PRO A 1 290 ? -3.876 3.355 -16.508 1.00 96.75 290 PRO A N 1
ATOM 2215 C CA . PRO A 1 290 ? -3.211 3.008 -17.769 1.00 96.75 290 PRO A CA 1
ATOM 2216 C C . PRO A 1 290 ? -2.185 1.872 -17.595 1.00 96.75 290 PRO A C 1
ATOM 2218 O O . PRO A 1 290 ? -1.003 2.021 -17.920 1.00 96.75 290 PRO A O 1
ATOM 2221 N N . ILE A 1 291 ? -2.613 0.746 -17.016 1.00 96.81 291 ILE A N 1
ATOM 2222 C CA . ILE A 1 291 ? -1.746 -0.399 -16.693 1.00 96.81 291 ILE A CA 1
ATOM 2223 C C . ILE A 1 291 ? -1.200 -1.017 -17.983 1.00 96.81 291 ILE A C 1
ATOM 2225 O O . ILE A 1 291 ? 0.010 -1.201 -18.130 1.00 96.81 291 ILE A O 1
ATOM 2229 N N . ALA A 1 292 ? -2.082 -1.287 -18.949 1.00 96.81 292 ALA A N 1
ATOM 2230 C CA . ALA A 1 292 ? -1.703 -1.875 -20.230 1.00 96.81 292 ALA A CA 1
ATOM 2231 C C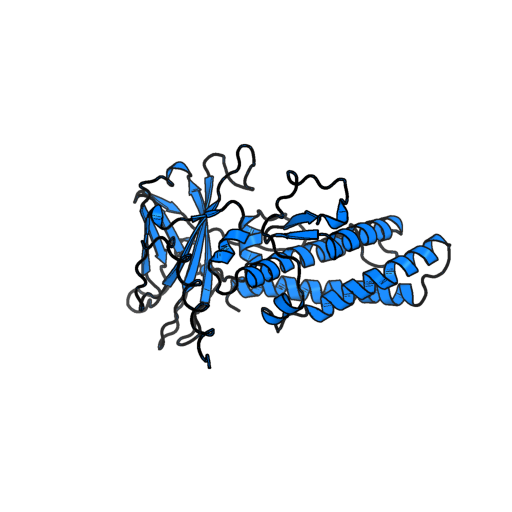 . ALA A 1 292 ? -0.741 -0.977 -21.026 1.00 96.81 292 ALA A C 1
ATOM 2233 O O . ALA A 1 292 ? 0.221 -1.467 -21.618 1.00 96.81 292 ALA A O 1
ATOM 2234 N N . GLU A 1 293 ? -0.972 0.337 -21.034 1.00 97.62 293 GLU A N 1
ATOM 2235 C CA . GLU A 1 293 ? -0.108 1.302 -21.707 1.00 97.62 293 GLU A CA 1
ATOM 2236 C C . GLU A 1 293 ? 1.267 1.404 -21.040 1.00 97.62 293 GLU A C 1
ATOM 2238 O O . GLU A 1 293 ? 2.282 1.468 -21.741 1.00 97.62 293 GLU A O 1
ATOM 2243 N N . PHE A 1 294 ? 1.322 1.382 -19.705 1.00 96.06 294 PHE A N 1
ATOM 2244 C CA . PHE A 1 294 ? 2.586 1.385 -18.974 1.00 96.06 294 PHE A CA 1
ATOM 2245 C C . PHE A 1 294 ? 3.412 0.125 -19.258 1.00 96.06 294 PHE A C 1
ATOM 2247 O O . PHE A 1 294 ? 4.583 0.240 -19.623 1.00 96.06 294 PHE A O 1
ATOM 2254 N N . GLU A 1 295 ? 2.817 -1.068 -19.150 1.00 96.12 295 GLU A N 1
ATOM 2255 C CA . GLU A 1 295 ? 3.538 -2.323 -19.407 1.00 96.12 295 GLU A CA 1
ATOM 2256 C C . GLU A 1 295 ? 3.957 -2.449 -20.883 1.00 96.12 295 GLU A C 1
ATOM 2258 O O . GLU A 1 295 ? 5.054 -2.927 -21.169 1.00 96.12 295 GLU A O 1
ATOM 2263 N N . ALA A 1 296 ? 3.155 -1.952 -21.833 1.00 96.88 296 ALA A N 1
ATOM 2264 C CA . ALA A 1 296 ? 3.541 -1.913 -23.247 1.00 96.88 296 ALA A CA 1
ATOM 2265 C C . ALA A 1 296 ? 4.725 -0.964 -23.508 1.00 96.88 296 ALA A C 1
ATOM 2267 O O . ALA A 1 296 ? 5.607 -1.268 -24.317 1.00 96.88 296 ALA A O 1
ATOM 2268 N N . ALA A 1 297 ? 4.771 0.183 -22.824 1.00 95.12 297 ALA A N 1
ATOM 2269 C CA . ALA A 1 297 ? 5.915 1.084 -22.887 1.00 95.12 297 ALA A CA 1
ATOM 2270 C C . ALA A 1 297 ? 7.165 0.434 -22.272 1.00 95.12 297 ALA A C 1
ATOM 2272 O O . ALA A 1 297 ? 8.241 0.493 -22.867 1.00 95.12 297 ALA A O 1
ATOM 2273 N N . LEU A 1 298 ? 7.026 -0.243 -21.130 1.00 93.81 298 LEU A N 1
ATOM 2274 C CA . LEU A 1 298 ? 8.118 -0.978 -20.494 1.00 93.81 298 LEU A CA 1
ATOM 2275 C C . LEU A 1 298 ? 8.685 -2.070 -21.414 1.00 93.81 298 LEU A C 1
ATOM 2277 O O . LEU A 1 298 ? 9.898 -2.113 -21.628 1.00 93.81 298 LEU A O 1
ATOM 2281 N N . ASP A 1 299 ? 7.827 -2.886 -22.027 1.00 95.56 299 ASP A N 1
ATOM 2282 C CA . ASP A 1 299 ? 8.227 -3.924 -22.987 1.00 95.56 299 ASP A CA 1
ATOM 2283 C C . ASP A 1 299 ? 8.928 -3.337 -24.223 1.00 95.56 299 ASP A C 1
ATOM 2285 O O . ASP A 1 299 ? 9.996 -3.800 -24.639 1.00 95.56 299 ASP A O 1
ATOM 2289 N N . SER A 1 300 ? 8.385 -2.246 -24.776 1.00 95.38 300 SER A N 1
ATOM 2290 C CA . SER A 1 300 ? 9.008 -1.529 -25.893 1.00 95.38 300 SER A CA 1
ATOM 2291 C C . SER A 1 300 ? 10.408 -1.032 -25.531 1.00 95.38 300 SER A C 1
ATOM 2293 O O . SER A 1 300 ? 11.345 -1.152 -26.328 1.00 95.38 300 SER A O 1
ATOM 2295 N N . TRP A 1 301 ? 10.583 -0.504 -24.320 1.00 92.44 301 TRP A N 1
ATOM 2296 C CA . TRP A 1 301 ? 11.875 -0.023 -23.857 1.00 92.44 301 TRP A CA 1
ATOM 2297 C C . TRP A 1 301 ? 12.880 -1.162 -23.632 1.00 92.44 301 TRP A C 1
ATOM 2299 O O . TRP A 1 301 ? 14.020 -1.060 -24.091 1.00 92.44 301 TRP A O 1
ATOM 2309 N N . LEU A 1 302 ? 12.462 -2.266 -23.008 1.00 92.69 302 LEU A N 1
ATOM 2310 C CA . LEU A 1 302 ? 13.299 -3.455 -22.807 1.00 92.69 302 LEU A CA 1
ATOM 2311 C C . LEU A 1 302 ? 13.667 -4.146 -24.127 1.00 92.69 302 LEU A C 1
ATOM 2313 O O . LEU A 1 302 ? 14.758 -4.698 -24.253 1.00 92.69 302 LEU A O 1
ATOM 2317 N N . THR A 1 303 ? 12.813 -4.043 -25.144 1.00 95.94 303 THR A N 1
ATOM 2318 C CA . THR A 1 303 ? 13.083 -4.566 -26.488 1.00 95.94 303 THR A CA 1
ATOM 2319 C C . THR A 1 303 ? 14.057 -3.681 -27.269 1.00 95.94 303 THR A C 1
ATOM 2321 O O . THR A 1 303 ? 15.038 -4.163 -27.841 1.00 95.94 303 THR A O 1
ATOM 2324 N N . ASN A 1 304 ? 13.801 -2.372 -27.321 1.00 94.94 304 ASN A N 1
ATOM 2325 C CA . ASN A 1 304 ? 14.539 -1.456 -28.196 1.00 94.94 304 ASN A CA 1
ATOM 2326 C C . ASN A 1 304 ? 15.801 -0.879 -27.539 1.00 94.94 304 ASN A C 1
ATOM 2328 O O . ASN A 1 304 ? 16.788 -0.587 -28.218 1.00 94.94 304 ASN A O 1
ATOM 2332 N N . GLY A 1 305 ? 15.806 -0.746 -26.213 1.00 91.62 305 GLY A N 1
ATOM 2333 C CA . GLY A 1 305 ? 16.909 -0.175 -25.451 1.00 91.62 305 GLY A CA 1
ATOM 2334 C C . GLY A 1 305 ? 18.238 -0.919 -25.622 1.00 91.62 305 GLY A C 1
ATOM 2335 O O . GLY A 1 305 ? 19.245 -0.253 -25.874 1.00 91.62 305 GLY A O 1
ATOM 2336 N N . PRO A 1 306 ? 18.290 -2.262 -25.534 1.00 93.00 306 PRO A N 1
ATOM 2337 C CA . PRO A 1 306 ? 19.519 -3.019 -25.765 1.00 93.00 306 PRO A CA 1
ATOM 2338 C C . PRO A 1 306 ? 20.074 -2.847 -27.186 1.00 93.00 306 PRO A C 1
ATOM 2340 O O . PRO A 1 306 ? 21.286 -2.716 -27.357 1.00 93.00 306 PRO A O 1
ATOM 2343 N N . ILE A 1 307 ? 19.196 -2.774 -28.194 1.00 95.06 307 ILE A N 1
ATOM 2344 C CA . ILE A 1 307 ? 19.573 -2.566 -29.602 1.00 95.06 307 ILE A CA 1
ATOM 2345 C C . ILE A 1 307 ? 20.193 -1.174 -29.780 1.00 95.06 307 ILE A C 1
ATOM 2347 O O . ILE A 1 307 ? 21.271 -1.034 -30.364 1.00 95.06 307 ILE A O 1
ATOM 2351 N N . ALA A 1 308 ? 19.545 -0.145 -29.227 1.00 91.88 308 ALA A N 1
ATOM 2352 C CA . ALA A 1 308 ? 20.062 1.219 -29.227 1.00 91.88 308 ALA A CA 1
ATOM 2353 C C . ALA A 1 308 ? 21.426 1.303 -28.515 1.00 91.88 308 ALA A C 1
ATOM 2355 O O . ALA A 1 308 ? 22.371 1.903 -29.029 1.00 91.88 308 ALA A O 1
ATOM 2356 N N . LEU A 1 309 ? 21.558 0.647 -27.358 1.00 90.06 309 LEU A N 1
ATOM 2357 C CA . LEU A 1 309 ? 22.794 0.589 -26.579 1.00 90.06 309 LEU A CA 1
ATOM 2358 C C . LEU A 1 309 ? 23.944 -0.082 -27.351 1.00 90.06 309 LEU A C 1
ATOM 2360 O O . LEU A 1 309 ? 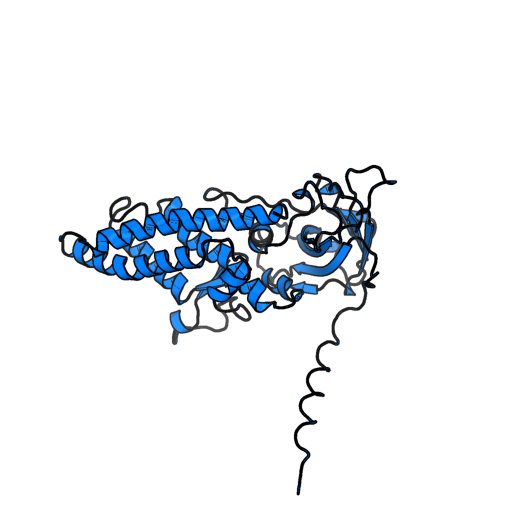25.079 0.397 -27.296 1.00 90.06 309 LEU A O 1
ATOM 2364 N N . GLU A 1 310 ? 23.681 -1.173 -28.073 1.00 92.75 310 GLU A N 1
ATOM 2365 C CA . GLU A 1 310 ? 24.685 -1.856 -28.897 1.00 92.75 310 GLU A CA 1
ATOM 2366 C C . GLU A 1 310 ? 25.206 -0.946 -30.020 1.00 92.75 310 GLU A C 1
ATOM 2368 O O . GLU A 1 310 ? 26.423 -0.792 -30.177 1.00 92.75 310 GLU A O 1
ATOM 2373 N N . ALA A 1 311 ? 24.302 -0.283 -30.748 1.00 91.00 311 ALA A N 1
ATOM 2374 C CA . ALA A 1 311 ? 24.662 0.654 -31.810 1.00 91.00 311 ALA A CA 1
ATOM 2375 C C . ALA A 1 311 ? 25.537 1.804 -31.278 1.00 91.00 311 ALA A C 1
ATOM 2377 O O . ALA A 1 311 ? 26.593 2.112 -31.843 1.00 91.00 311 ALA A O 1
ATOM 2378 N N . LEU A 1 312 ? 25.158 2.384 -30.137 1.00 89.12 312 LEU A N 1
ATOM 2379 C CA . LEU A 1 312 ? 25.919 3.458 -29.498 1.00 89.12 312 LEU A CA 1
ATOM 2380 C C . LEU A 1 312 ? 27.303 3.002 -29.024 1.00 89.12 312 LEU A C 1
ATOM 2382 O O . LEU A 1 312 ? 28.290 3.709 -29.242 1.00 89.12 312 LEU A O 1
ATOM 2386 N N . ASN A 1 313 ? 27.415 1.804 -28.442 1.00 88.94 313 ASN A N 1
ATOM 2387 C CA . ASN A 1 313 ? 28.707 1.221 -28.061 1.00 88.94 313 ASN A CA 1
ATOM 2388 C C . ASN A 1 313 ? 29.617 0.962 -29.274 1.00 88.94 313 ASN A C 1
ATOM 2390 O O . ASN A 1 313 ? 30.841 1.056 -29.163 1.00 88.94 313 ASN A O 1
ATOM 2394 N N . ALA A 1 314 ? 29.037 0.689 -30.445 1.00 92.19 314 ALA A N 1
ATOM 2395 C CA . ALA A 1 314 ? 29.762 0.566 -31.706 1.00 92.19 314 ALA A CA 1
ATOM 2396 C C . ALA A 1 314 ? 30.152 1.923 -32.335 1.00 92.19 314 ALA A C 1
ATOM 2398 O O . ALA A 1 314 ? 30.764 1.950 -33.407 1.00 92.19 314 ALA A O 1
ATOM 2399 N N . GLY A 1 315 ? 29.819 3.050 -31.692 1.00 89.06 315 GLY A N 1
ATOM 2400 C CA . GLY A 1 315 ? 30.046 4.398 -32.218 1.00 89.06 315 GLY A CA 1
ATOM 2401 C C . GLY A 1 315 ? 29.124 4.759 -33.386 1.00 89.06 315 GLY A C 1
ATOM 2402 O O . GLY A 1 315 ? 29.487 5.599 -34.213 1.00 89.06 315 GLY A O 1
ATOM 2403 N N . GLN A 1 316 ? 27.974 4.091 -33.486 1.00 91.62 316 GLN A N 1
ATOM 2404 C CA . GLN A 1 316 ? 26.949 4.320 -34.500 1.00 91.62 316 GLN A CA 1
ATOM 2405 C C . GLN A 1 316 ? 25.806 5.170 -33.934 1.00 91.62 316 GLN A C 1
ATOM 2407 O O . GLN A 1 316 ? 25.762 5.470 -32.744 1.00 91.62 316 GLN A O 1
ATOM 2412 N N . ASP A 1 317 ? 24.894 5.577 -34.813 1.00 87.44 317 ASP A N 1
ATOM 2413 C CA . ASP A 1 317 ? 23.633 6.206 -34.425 1.00 87.44 317 ASP A CA 1
ATOM 2414 C C . ASP A 1 317 ? 22.649 5.142 -33.911 1.00 87.44 317 ASP A C 1
ATOM 2416 O O . ASP A 1 317 ? 22.614 4.034 -34.450 1.00 87.44 317 ASP A O 1
ATOM 2420 N N . ALA A 1 318 ? 21.863 5.467 -32.881 1.00 87.88 318 ALA A N 1
ATOM 2421 C CA . ALA A 1 318 ? 20.901 4.536 -32.284 1.00 87.88 318 ALA A CA 1
ATOM 2422 C C . ALA A 1 318 ? 19.710 4.214 -33.212 1.00 87.88 318 ALA A C 1
ATOM 2424 O O . ALA A 1 318 ? 19.041 3.196 -33.020 1.00 87.88 318 ALA A O 1
ATOM 2425 N N . GLY A 1 319 ? 19.461 5.049 -34.228 1.00 92.25 319 GLY A N 1
ATOM 2426 C CA . GLY A 1 319 ? 18.428 4.846 -35.236 1.00 92.25 319 GLY A CA 1
ATOM 2427 C C . GLY A 1 319 ? 17.017 4.718 -34.659 1.00 92.25 319 GLY A C 1
ATOM 2428 O O . GLY A 1 319 ? 16.712 5.216 -33.580 1.00 92.25 319 GLY A O 1
ATOM 2429 N N . GLU A 1 320 ? 16.163 3.996 -35.385 1.00 95.38 320 GLU A N 1
ATOM 2430 C CA . GLU A 1 320 ? 14.757 3.766 -35.020 1.00 95.38 320 GLU A CA 1
ATOM 2431 C C . GLU A 1 320 ? 14.598 3.105 -33.641 1.00 95.38 320 GLU A C 1
ATOM 2433 O O . GLU A 1 320 ? 13.694 3.461 -32.893 1.00 95.38 320 GLU A O 1
ATOM 2438 N N . ALA A 1 321 ? 15.503 2.194 -33.266 1.00 93.25 321 ALA A N 1
ATOM 2439 C CA . ALA A 1 321 ? 15.491 1.582 -31.937 1.00 93.25 321 ALA A CA 1
ATOM 2440 C C . ALA A 1 321 ? 15.743 2.622 -30.832 1.00 93.25 321 ALA A C 1
ATOM 2442 O O . ALA A 1 321 ? 15.127 2.563 -29.771 1.00 93.25 321 ALA A O 1
ATOM 2443 N N . GLY A 1 322 ? 16.618 3.599 -31.090 1.00 90.00 322 GLY A N 1
ATOM 2444 C CA . GLY A 1 322 ? 16.827 4.729 -30.192 1.00 90.00 322 GLY A CA 1
ATOM 2445 C C . GLY A 1 322 ? 15.572 5.582 -30.027 1.00 90.00 322 GLY A C 1
ATOM 2446 O O . GLY A 1 322 ? 15.158 5.844 -28.901 1.00 90.00 322 GLY A O 1
ATOM 2447 N N . ASP A 1 323 ? 14.931 5.948 -31.139 1.00 91.06 323 ASP A N 1
ATOM 2448 C CA . ASP A 1 323 ? 13.703 6.753 -31.129 1.00 91.06 323 ASP A CA 1
ATOM 2449 C C . ASP A 1 323 ? 12.558 6.048 -30.376 1.00 91.06 323 ASP A C 1
ATOM 2451 O O . ASP A 1 323 ? 11.857 6.672 -29.577 1.00 91.06 323 ASP A O 1
ATOM 2455 N N . LEU A 1 324 ? 12.389 4.737 -30.591 1.00 94.00 324 LEU A N 1
ATOM 2456 C CA . LEU A 1 324 ? 11.383 3.923 -29.902 1.00 94.00 324 LEU A CA 1
ATOM 2457 C C . LEU A 1 324 ? 11.665 3.802 -28.401 1.00 94.00 324 LEU A C 1
ATOM 2459 O O . LEU A 1 324 ? 10.743 3.922 -27.596 1.00 94.00 324 LEU A O 1
ATOM 2463 N N . ALA A 1 325 ? 12.926 3.597 -28.012 1.00 90.00 325 ALA A N 1
ATOM 2464 C CA . ALA A 1 325 ? 13.309 3.522 -26.607 1.00 90.00 325 ALA A CA 1
ATOM 2465 C C . ALA A 1 325 ? 13.116 4.868 -25.886 1.00 90.00 325 ALA A C 1
ATOM 2467 O O . ALA A 1 325 ? 12.606 4.894 -24.767 1.00 90.00 325 ALA A O 1
ATOM 2468 N N . ASP A 1 326 ? 13.466 5.991 -26.520 1.00 86.38 326 ASP A N 1
ATOM 2469 C CA . ASP A 1 326 ? 13.243 7.321 -25.944 1.00 86.38 326 ASP A CA 1
ATOM 2470 C C . ASP A 1 326 ? 11.746 7.646 -25.808 1.00 86.38 326 ASP A C 1
ATOM 2472 O O . ASP A 1 326 ? 11.339 8.207 -24.787 1.00 86.38 326 ASP A O 1
ATOM 2476 N N . ALA A 1 327 ? 10.921 7.269 -26.793 1.00 90.81 327 ALA A N 1
ATOM 2477 C CA . ALA A 1 327 ? 9.466 7.409 -26.711 1.00 90.81 327 ALA A CA 1
ATOM 2478 C C . ALA A 1 327 ? 8.890 6.585 -25.550 1.00 90.81 327 ALA A C 1
ATOM 2480 O O . ALA A 1 327 ? 8.173 7.124 -24.708 1.00 90.81 327 ALA A O 1
ATOM 2481 N N . ALA A 1 328 ? 9.301 5.321 -25.436 1.00 91.44 328 ALA A N 1
ATOM 2482 C CA . ALA A 1 328 ? 8.877 4.430 -24.365 1.00 91.44 328 ALA A CA 1
ATOM 2483 C C . ALA A 1 328 ? 9.228 4.965 -22.963 1.00 91.44 328 ALA A C 1
ATOM 2485 O O . ALA A 1 328 ? 8.426 4.867 -22.038 1.00 91.44 328 ALA A O 1
ATOM 2486 N N . VAL A 1 329 ? 10.388 5.616 -22.797 1.00 86.50 329 VAL A N 1
ATOM 2487 C CA . VAL A 1 329 ? 10.741 6.289 -21.533 1.00 86.50 329 VAL A CA 1
ATOM 2488 C C . VAL A 1 329 ? 9.772 7.430 -21.201 1.00 86.50 329 VAL A C 1
ATOM 2490 O O . VAL A 1 329 ? 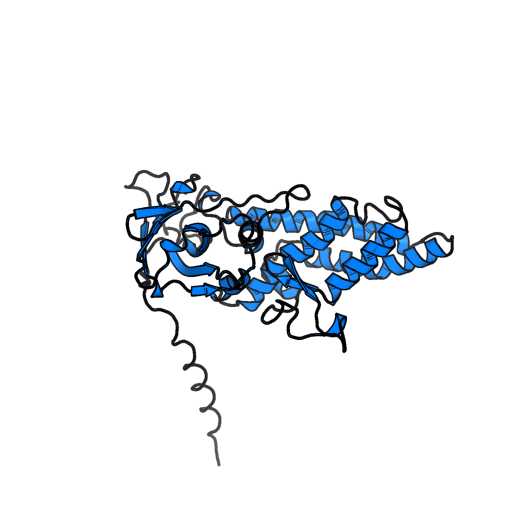9.440 7.612 -20.029 1.00 86.50 329 VAL A O 1
ATOM 2493 N N . GLN A 1 330 ? 9.314 8.213 -22.184 1.00 86.94 330 GLN A N 1
ATOM 2494 C CA . GLN A 1 330 ? 8.331 9.280 -21.934 1.00 86.94 330 GLN A CA 1
ATOM 2495 C C . GLN A 1 330 ? 6.949 8.724 -21.586 1.00 86.94 330 GLN A C 1
ATOM 2497 O O . GLN A 1 330 ? 6.278 9.261 -20.700 1.00 86.94 330 GLN A O 1
ATOM 2502 N N . ASP A 1 331 ? 6.549 7.639 -22.238 1.00 92.12 331 ASP A N 1
ATOM 2503 C CA . ASP A 1 331 ? 5.283 6.966 -21.965 1.00 92.12 331 ASP A CA 1
ATOM 2504 C C . ASP A 1 331 ? 5.289 6.363 -20.554 1.00 92.12 331 ASP A C 1
ATOM 2506 O O . ASP A 1 331 ? 4.397 6.662 -19.762 1.00 92.12 331 ASP A O 1
ATOM 2510 N N . MET A 1 332 ? 6.354 5.651 -20.162 1.00 90.38 332 MET A N 1
ATOM 2511 C CA . MET A 1 332 ? 6.516 5.146 -18.790 1.00 90.38 332 MET A CA 1
ATOM 2512 C C . MET A 1 332 ? 6.479 6.264 -17.737 1.00 90.38 332 MET A C 1
ATOM 2514 O O . MET A 1 332 ? 5.887 6.084 -16.675 1.00 90.38 332 MET A O 1
ATOM 2518 N N . LYS A 1 333 ? 7.077 7.437 -18.007 1.00 86.12 333 LYS A N 1
ATOM 2519 C CA . LYS A 1 333 ? 6.977 8.606 -17.106 1.00 86.12 333 LYS A CA 1
ATOM 2520 C C . LYS A 1 333 ? 5.531 9.062 -16.943 1.00 86.12 333 LYS A C 1
ATOM 2522 O O . LYS A 1 333 ? 5.093 9.322 -15.827 1.00 86.12 333 LYS A O 1
ATOM 2527 N N . THR A 1 334 ? 4.818 9.169 -18.058 1.00 89.88 334 THR A N 1
ATOM 2528 C CA . THR A 1 334 ? 3.451 9.691 -18.102 1.00 89.88 334 THR A CA 1
ATOM 2529 C C . THR A 1 334 ? 2.479 8.737 -17.420 1.00 89.88 334 THR A C 1
ATOM 2531 O O . THR A 1 334 ? 1.771 9.135 -16.497 1.00 89.88 334 THR A O 1
ATOM 2534 N N . TYR A 1 335 ? 2.466 7.474 -17.841 1.00 93.88 335 TYR A N 1
ATOM 2535 C CA . TYR A 1 335 ? 1.539 6.475 -17.322 1.00 93.88 335 TYR A CA 1
ATOM 2536 C C . TYR A 1 335 ? 1.897 6.052 -15.901 1.00 93.88 335 TYR A C 1
ATOM 2538 O O . TYR A 1 335 ? 1.013 5.930 -15.063 1.00 93.88 335 TYR A O 1
ATOM 2546 N N . GLY A 1 336 ? 3.189 5.936 -15.586 1.00 90.75 336 GLY A N 1
ATOM 2547 C CA . GLY A 1 336 ? 3.632 5.633 -14.232 1.00 90.75 336 GLY A CA 1
ATOM 2548 C C . GLY A 1 336 ? 3.201 6.700 -13.226 1.00 90.75 336 GLY A C 1
ATOM 2549 O O . GLY A 1 336 ? 2.717 6.363 -12.151 1.00 90.75 336 GLY A O 1
ATOM 2550 N N . GLN A 1 337 ? 3.291 7.987 -13.584 1.00 87.38 337 GLN A N 1
ATOM 2551 C CA . GLN A 1 337 ? 2.769 9.062 -12.737 1.00 87.38 337 GLN A CA 1
ATOM 2552 C C . GLN A 1 337 ? 1.250 8.948 -12.538 1.00 87.38 337 GLN A C 1
ATOM 2554 O O . GLN A 1 337 ? 0.794 9.037 -11.403 1.00 87.38 337 GLN A O 1
ATOM 2559 N N . GLN A 1 338 ? 0.485 8.703 -13.607 1.00 91.62 338 GLN A N 1
ATOM 2560 C CA . GLN A 1 338 ? -0.973 8.532 -13.520 1.00 91.62 338 GLN A CA 1
ATOM 2561 C C . GLN A 1 338 ? -1.364 7.359 -12.614 1.00 91.62 338 GLN A C 1
ATOM 2563 O O . GLN A 1 338 ? -2.275 7.494 -11.803 1.00 91.62 338 GLN A O 1
ATOM 2568 N N . ILE A 1 339 ? -0.653 6.231 -12.707 1.00 92.19 339 ILE A N 1
ATOM 2569 C CA . ILE A 1 339 ? -0.880 5.070 -11.840 1.00 92.19 339 ILE A CA 1
ATOM 2570 C C . ILE A 1 339 ? -0.621 5.447 -10.378 1.00 92.19 339 ILE A C 1
ATOM 2572 O O . ILE A 1 339 ? -1.480 5.239 -9.529 1.00 92.19 339 ILE A O 1
ATOM 2576 N N . LEU A 1 340 ? 0.534 6.041 -10.074 1.00 87.94 340 LEU A N 1
ATOM 2577 C CA . LEU A 1 340 ? 0.923 6.383 -8.700 1.00 87.94 340 LEU A CA 1
ATOM 2578 C C . LEU A 1 340 ? -0.010 7.433 -8.065 1.00 87.94 340 LEU A C 1
ATOM 2580 O O . LEU A 1 340 ? -0.315 7.352 -6.873 1.00 87.94 340 LEU A O 1
ATOM 2584 N N . GLU A 1 341 ? -0.487 8.395 -8.857 1.00 86.81 341 GLU A N 1
ATOM 2585 C CA . GLU A 1 341 ? -1.526 9.346 -8.444 1.00 86.81 341 GLU A CA 1
ATOM 2586 C C . GLU A 1 341 ? -2.864 8.636 -8.181 1.00 86.81 341 GLU A C 1
ATOM 2588 O O . GLU A 1 341 ? -3.515 8.939 -7.183 1.00 86.81 341 GLU A O 1
ATOM 2593 N N . GLY A 1 342 ? -3.227 7.643 -9.000 1.00 89.06 342 GLY A N 1
ATOM 2594 C CA . GLY A 1 342 ? -4.422 6.814 -8.821 1.00 89.06 342 GLY A CA 1
ATOM 2595 C C . GLY A 1 342 ? -4.462 6.062 -7.487 1.00 89.06 342 GLY A C 1
ATOM 2596 O O . GLY A 1 342 ? -5.445 6.162 -6.761 1.00 89.06 342 GLY A O 1
ATOM 2597 N N . TYR A 1 343 ? -3.368 5.399 -7.094 1.00 87.06 343 TYR A N 1
ATOM 2598 C CA . TYR A 1 343 ? -3.284 4.749 -5.771 1.00 87.06 343 TYR A CA 1
ATOM 2599 C C . TYR A 1 343 ? -3.449 5.746 -4.617 1.00 87.06 343 TYR A C 1
ATOM 2601 O O . TYR A 1 343 ? -4.047 5.430 -3.594 1.00 87.06 343 TYR A O 1
ATOM 2609 N N . THR A 1 344 ? -2.954 6.975 -4.788 1.00 83.12 344 THR A N 1
ATOM 2610 C CA . THR A 1 344 ? -3.101 8.024 -3.769 1.00 83.12 344 THR A CA 1
ATOM 2611 C C . THR A 1 344 ? -4.541 8.545 -3.691 1.00 83.12 344 THR A C 1
ATOM 2613 O O . THR A 1 344 ? -4.983 8.933 -2.612 1.00 83.12 344 THR A O 1
ATOM 2616 N N . ALA A 1 345 ? -5.285 8.551 -4.803 1.00 84.31 345 ALA A N 1
ATOM 2617 C CA . ALA A 1 345 ? -6.689 8.964 -4.830 1.00 84.31 345 ALA A CA 1
ATOM 2618 C C . ALA A 1 345 ? -7.589 8.004 -4.033 1.00 84.31 345 ALA A C 1
ATOM 2620 O O . ALA A 1 345 ? -8.441 8.461 -3.275 1.00 84.31 345 ALA A O 1
ATOM 2621 N N . HIS A 1 346 ? -7.320 6.695 -4.086 1.00 80.62 346 HIS A N 1
ATOM 2622 C CA . HIS A 1 346 ? -8.080 5.698 -3.321 1.00 80.62 346 HIS A CA 1
ATOM 2623 C C . HIS A 1 346 ? -8.031 5.904 -1.802 1.00 80.62 346 HIS A C 1
ATOM 2625 O O . HIS A 1 346 ? -8.983 5.540 -1.114 1.00 80.62 346 HIS A O 1
ATOM 2631 N N . LEU A 1 347 ? -6.991 6.559 -1.270 1.00 81.38 347 LEU A N 1
ATOM 2632 C CA . LEU A 1 347 ? -6.938 6.924 0.151 1.00 81.38 347 LEU A CA 1
ATOM 2633 C C . LEU A 1 347 ? -8.118 7.806 0.572 1.00 81.38 347 LEU A C 1
ATOM 2635 O O . LEU A 1 347 ? -8.505 7.768 1.733 1.00 81.38 347 LEU A O 1
ATOM 2639 N N . LYS A 1 348 ? -8.700 8.558 -0.365 1.00 80.81 348 LYS A N 1
ATOM 2640 C CA . LYS A 1 348 ? -9.830 9.466 -0.146 1.00 80.81 348 LYS A CA 1
ATOM 2641 C C . LYS A 1 348 ? -11.193 8.835 -0.437 1.00 80.81 348 LYS A C 1
ATOM 2643 O O . LYS A 1 348 ? -12.204 9.524 -0.357 1.00 80.81 348 LYS A O 1
ATOM 2648 N N . GLY A 1 349 ? -11.226 7.554 -0.813 1.00 72.69 349 GLY A N 1
ATOM 2649 C CA . GLY A 1 349 ? -12.445 6.898 -1.290 1.00 72.69 349 GLY A CA 1
ATOM 2650 C C . GLY A 1 349 ? -12.926 7.399 -2.659 1.00 72.69 349 GLY A C 1
ATOM 2651 O O . GLY A 1 349 ? -14.120 7.308 -2.940 1.00 72.69 349 GLY A O 1
ATOM 2652 N N . GLU A 1 350 ? -12.019 7.951 -3.479 1.00 66.00 350 GLU A N 1
ATOM 2653 C CA . GLU A 1 350 ? -12.284 8.416 -4.854 1.00 66.00 350 GLU A CA 1
ATOM 2654 C C . GLU A 1 350 ? -12.172 7.303 -5.908 1.00 66.00 350 GLU A C 1
ATOM 2656 O O . GLU A 1 350 ? -11.301 6.401 -5.763 1.00 66.00 350 GLU A O 1
#

Nearest PDB structures (foldseek):
  6w2r-assembly4_D  TM=3.246E-01  e=3.397E+00  synthetic construct
  7kyo-assembly1_H-2  TM=3.196E-01  e=1.818E+00  Mus musculus
  7d5i-assembly1_B  TM=3.069E-01  e=4.513E+00  Mycolicibacterium smegmatis MC2 155
  8ga6-assembly1_A  TM=2.875E-01  e=5.352E+00  synthetic construct

pLDDT: mean 82.4, std 18.31, range [31.08, 98.44]

Solvent-accessible surface area (backbone atoms only — not comparable to full-atom values): 19464 Å² total; per-residue (Å²): 137,80,91,85,88,84,81,78,81,86,77,75,82,81,81,79,86,83,81,69,64,86,66,67,78,84,57,94,82,47,33,57,44,81,64,45,37,34,33,53,55,73,56,91,94,53,81,60,70,98,49,58,99,56,41,35,46,40,37,39,35,30,31,40,45,49,44,77,82,50,66,37,52,42,28,69,49,45,73,33,54,21,38,31,35,68,92,74,52,73,36,48,37,62,83,69,79,88,64,95,84,86,65,85,69,42,52,69,36,32,35,52,43,27,61,59,30,14,32,63,41,58,22,64,66,45,57,43,58,46,78,65,45,54,29,48,45,43,26,76,39,55,46,88,61,65,48,90,82,24,38,36,36,39,36,38,46,42,70,43,60,81,96,67,33,79,59,51,46,74,48,68,48,42,40,72,43,47,41,78,30,84,52,77,59,62,62,32,68,70,45,97,52,32,62,53,49,41,37,38,10,9,42,52,35,52,47,45,58,56,40,51,37,39,70,72,51,74,27,30,82,46,90,66,70,62,40,63,68,31,44,50,52,36,51,56,49,51,54,46,46,70,77,28,43,35,44,35,31,64,32,80,43,37,67,39,58,84,71,46,49,97,70,55,54,89,89,75,48,80,42,80,93,57,60,75,87,51,70,66,55,33,32,68,75,40,73,90,46,52,50,69,60,24,53,50,18,49,51,44,23,67,60,21,38,59,56,13,51,51,30,44,75,71,74,46,73,37,57,70,36,33,56,49,19,44,50,18,53,54,43,30,53,54,32,38,49,54,41,58,51,49,38,56,40,19,30,38,71,98

Mean predicted aligned error: 9.07 Å

Sequence (350 aa):
MKKRIALLLAAALTVLLAACGSGGGKDENAPVQTLGWFVMEREDGVALDDLGDQETYLVHVYDLIPDESENAELSSFASHYSVTLNETNTYEPMGASFSLGITDPNDANYFMVASGYALPWEIDEVPAGSDPIRCVSVYKVNTNDLTEDTVGVFALESSQPYESAPLDCEISFTAEDITSITRFDDVFQVEEDPEAAMISAAYFQRVRSVCNNIITGHLFNSLFSNGLTSYQNGLTWIDGITNYGVFSVTGLAGMSEEFYGDAFDEGQSDIEGLPAFDAEVVQARYPDLPIAEFEAALDSWLTNGPIALEALNAGQDAGEAGDLADAAVQDMKTYGQQILEGYTAHLKGE